Protein AF-A0A538B6M9-F1 (afdb_monomer_lite)

Sequence (215 aa):
MSAPTVQFPPPPSGAQDASGGWIGPSGRVELGASALGGWAALETGDDDVAGRAAALCRRFAWEQPDDAPGVLLGWEDDRPAEPLARANASGQPYGDLGAAAAFLARSFEEAGDVDDLDAAVELHDLVVAMGEGVWEPANALVGWGGALLYEITGEDAFLATAERMADVLAETQAPSGTWHDGDEVLTQLCAAALVAMADAVEARVEVEQMLADDE

Radius of gyration: 16.7 Å; chains: 1; bounding box: 45×46×42 Å

pLDDT: mean 91.96, std 10.91, range [35.22, 98.81]

Structure (mmCIF, N/CA/C/O backbone):
data_AF-A0A538B6M9-F1
#
_entry.id   AF-A0A538B6M9-F1
#
loop_
_atom_site.group_PDB
_atom_site.id
_atom_site.type_symbol
_atom_site.label_atom_id
_atom_site.label_alt_id
_atom_site.label_comp_id
_atom_site.label_asym_id
_atom_site.label_entity_id
_atom_site.label_seq_id
_atom_site.pdbx_PDB_ins_code
_atom_site.Cartn_x
_atom_site.Cartn_y
_atom_site.Cartn_z
_atom_site.occupancy
_atom_site.B_iso_or_equiv
_atom_site.auth_seq_id
_atom_site.auth_comp_id
_atom_site.auth_asym_id
_atom_site.auth_atom_id
_atom_site.pdbx_PDB_model_num
ATOM 1 N N . MET A 1 1 ? -10.459 28.744 9.126 1.00 37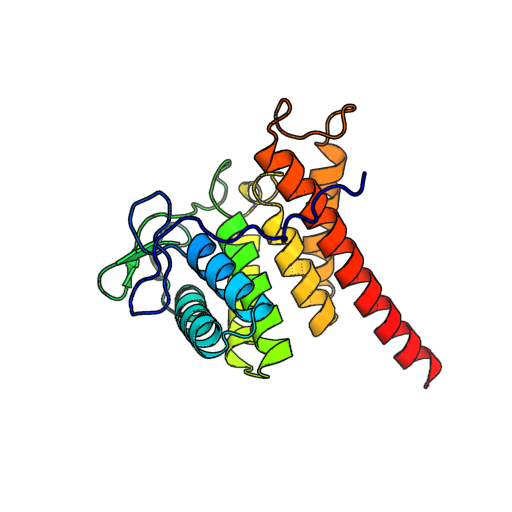.06 1 MET A N 1
ATOM 2 C CA . MET A 1 1 ? -10.008 28.372 7.772 1.00 37.06 1 MET A CA 1
ATOM 3 C C . MET A 1 1 ? -9.919 26.864 7.790 1.00 37.06 1 MET A C 1
ATOM 5 O O . MET A 1 1 ? -9.122 26.364 8.569 1.00 37.06 1 MET A O 1
ATOM 9 N N . SER A 1 2 ? -10.801 26.157 7.083 1.00 35.22 2 SER A N 1
ATOM 10 C CA . SER A 1 2 ? -10.643 24.707 6.934 1.00 35.22 2 SER A CA 1
ATOM 11 C C . SER A 1 2 ? -9.363 24.472 6.143 1.00 35.22 2 SER A C 1
ATOM 13 O O . SER A 1 2 ? -9.157 25.142 5.128 1.00 35.22 2 SER A O 1
ATOM 15 N N . ALA A 1 3 ? -8.479 23.610 6.643 1.00 35.78 3 ALA A N 1
ATOM 16 C CA . ALA A 1 3 ? -7.359 23.138 5.844 1.00 35.78 3 ALA A CA 1
ATOM 17 C C . ALA A 1 3 ? -7.928 22.538 4.544 1.00 35.78 3 ALA A C 1
ATOM 19 O O . ALA A 1 3 ? -9.002 21.931 4.597 1.00 35.78 3 ALA A O 1
ATOM 20 N N . PRO A 1 4 ? -7.294 22.754 3.381 1.00 37.12 4 PRO A N 1
ATOM 21 C CA . PRO A 1 4 ? -7.688 22.033 2.182 1.00 37.12 4 PRO A CA 1
ATOM 22 C C . PRO A 1 4 ? -7.606 20.537 2.491 1.00 37.12 4 PRO A C 1
ATOM 24 O O . PRO A 1 4 ? -6.572 20.068 2.962 1.00 37.12 4 PRO A O 1
ATOM 27 N N . THR A 1 5 ? -8.705 19.812 2.284 1.00 47.19 5 THR A N 1
ATOM 28 C CA . THR A 1 5 ? -8.713 18.351 2.346 1.00 47.19 5 THR A CA 1
ATOM 29 C C . THR A 1 5 ? -7.827 17.871 1.204 1.00 47.19 5 THR A C 1
ATOM 31 O O . THR A 1 5 ? -8.225 17.918 0.042 1.00 47.19 5 THR A O 1
ATOM 34 N N . VAL A 1 6 ? -6.575 17.542 1.510 1.00 53.62 6 VAL A N 1
ATOM 35 C CA . VAL A 1 6 ? -5.679 16.901 0.550 1.00 53.62 6 VAL A CA 1
ATOM 36 C C . VAL A 1 6 ? -6.169 15.464 0.423 1.00 53.62 6 VAL A C 1
ATOM 38 O O . VAL A 1 6 ? -6.307 14.781 1.434 1.00 53.62 6 VAL A O 1
ATOM 41 N N . GLN A 1 7 ? -6.496 15.044 -0.799 1.00 66.81 7 GLN A N 1
ATOM 42 C CA . GLN A 1 7 ? -6.866 13.662 -1.093 1.00 66.81 7 GLN A CA 1
ATOM 43 C C . GLN A 1 7 ? -5.722 12.746 -0.650 1.00 66.81 7 GLN A C 1
ATOM 45 O O . GLN A 1 7 ? -4.572 12.968 -1.040 1.00 66.81 7 GLN A O 1
ATOM 50 N N . PHE A 1 8 ? -6.039 11.761 0.186 1.00 69.81 8 PHE A N 1
ATOM 51 C CA . PHE A 1 8 ? -5.108 10.716 0.576 1.00 69.81 8 PHE A CA 1
ATOM 52 C C . PHE A 1 8 ? -5.540 9.384 -0.054 1.00 69.81 8 PHE A C 1
ATOM 54 O O . PHE A 1 8 ? -6.725 9.062 0.010 1.00 69.81 8 PHE A O 1
ATOM 61 N N . PRO A 1 9 ? -4.594 8.619 -0.618 1.00 71.50 9 PRO A N 1
ATOM 62 C CA . PRO A 1 9 ? -3.226 9.038 -0.918 1.00 71.50 9 PRO A CA 1
ATOM 63 C C . PRO A 1 9 ? -3.197 10.069 -2.069 1.00 71.50 9 PRO A C 1
ATOM 65 O O . PRO A 1 9 ? -4.139 10.148 -2.863 1.00 71.50 9 PRO A O 1
ATOM 68 N N . PRO A 1 10 ? -2.145 10.902 -2.173 1.00 70.88 10 PRO A N 1
ATOM 69 C CA . PRO A 1 10 ? -2.036 11.853 -3.272 1.00 70.88 10 PRO A CA 1
ATOM 70 C C . PRO A 1 10 ? -1.918 11.109 -4.615 1.00 70.88 10 PRO A C 1
ATOM 72 O O . PRO A 1 10 ? -1.191 10.114 -4.693 1.00 70.88 10 PRO A O 1
ATOM 75 N N . PRO A 1 11 ? -2.574 11.589 -5.690 1.00 74.62 11 PRO A N 1
ATOM 76 C CA . PRO A 1 11 ? -2.454 10.965 -7.002 1.00 74.62 11 PRO A CA 1
ATOM 77 C C . PRO A 1 11 ? -1.010 11.058 -7.526 1.00 74.62 11 PRO A C 1
ATOM 79 O O . PRO A 1 11 ? -0.298 12.028 -7.230 1.00 74.62 11 PRO A O 1
ATOM 82 N N . PRO A 1 12 ? -0.565 10.094 -8.350 1.00 79.31 12 PRO A N 1
ATOM 83 C CA . PRO A 1 12 ? 0.757 10.131 -8.958 1.00 79.31 12 PRO A CA 1
ATOM 84 C C . PRO A 1 12 ? 0.879 11.325 -9.916 1.00 79.31 12 PRO A C 1
ATOM 86 O O . PRO A 1 12 ? -0.071 11.711 -10.596 1.00 79.31 12 PRO A O 1
ATOM 89 N N . SER A 1 13 ? 2.081 11.895 -10.019 1.00 72.44 13 SER A N 1
ATOM 90 C CA . SER A 1 13 ? 2.381 12.990 -10.959 1.00 72.44 13 SER A CA 1
ATOM 91 C C . SER A 1 13 ? 2.769 12.508 -12.365 1.00 72.44 13 SER A C 1
ATOM 93 O O . SER A 1 13 ? 2.902 13.318 -13.285 1.00 72.44 13 SER A O 1
ATOM 95 N N . GLY A 1 14 ? 2.978 11.198 -12.525 1.00 73.31 14 GLY A N 1
ATOM 96 C CA . GLY A 1 14 ? 3.403 10.555 -13.763 1.00 73.31 14 GLY A CA 1
ATOM 97 C C . GLY A 1 14 ? 2.311 10.459 -14.826 1.00 73.31 14 GLY A C 1
ATOM 98 O O . GLY A 1 14 ? 1.118 10.536 -14.537 1.00 73.31 14 GLY A O 1
ATOM 99 N N . ALA A 1 15 ? 2.727 10.260 -16.078 1.00 78.31 15 ALA A N 1
ATOM 100 C CA . ALA A 1 15 ? 1.795 9.971 -17.161 1.00 78.31 15 ALA A CA 1
ATOM 101 C C . ALA A 1 15 ? 1.289 8.528 -17.060 1.00 78.31 15 ALA A C 1
ATOM 103 O O . ALA A 1 15 ? 2.075 7.611 -16.810 1.00 78.31 15 ALA A O 1
ATOM 104 N N . GLN A 1 16 ? -0.006 8.350 -17.312 1.00 85.00 16 GLN A N 1
ATOM 105 C CA . GLN A 1 16 ? -0.597 7.040 -17.533 1.00 85.00 16 GLN A CA 1
ATOM 106 C C . GLN A 1 16 ? -0.239 6.537 -18.939 1.00 85.00 16 GLN A C 1
ATOM 108 O O . GLN A 1 16 ? -0.281 7.304 -19.908 1.00 85.00 16 GLN A O 1
ATOM 113 N N . ASP A 1 17 ? 0.087 5.258 -19.064 1.00 81.12 17 ASP A N 1
ATOM 114 C CA . ASP A 1 17 ? 0.252 4.582 -20.343 1.00 81.12 17 ASP A CA 1
ATOM 115 C C . ASP A 1 17 ? -1.036 3.862 -20.795 1.00 81.12 17 ASP A C 1
ATOM 117 O O . ASP A 1 17 ? -2.063 3.847 -20.116 1.00 81.12 17 ASP A O 1
ATOM 121 N N . ALA A 1 18 ? -1.002 3.256 -21.983 1.00 76.88 18 ALA A N 1
ATOM 122 C CA . ALA A 1 18 ? -2.170 2.573 -22.538 1.00 76.88 18 ALA A CA 1
ATOM 123 C C . ALA A 1 18 ? -2.543 1.269 -21.804 1.00 76.88 18 ALA A C 1
ATOM 125 O O . ALA A 1 18 ? -3.660 0.784 -21.977 1.00 76.88 18 ALA A O 1
ATOM 126 N N . SER A 1 19 ? -1.630 0.698 -21.011 1.00 73.00 19 SER A N 1
ATOM 127 C CA . SER A 1 19 ? -1.875 -0.509 -20.215 1.00 73.00 19 SER A CA 1
ATOM 128 C C . SER A 1 19 ? -2.597 -0.211 -18.899 1.00 73.00 19 SER A C 1
ATOM 130 O O . SER A 1 19 ? -3.069 -1.133 -18.243 1.00 73.00 19 SER A O 1
ATOM 132 N N . GLY A 1 20 ? -2.738 1.072 -18.547 1.00 78.12 20 GLY A N 1
ATOM 133 C CA . GLY A 1 20 ? -3.225 1.495 -17.239 1.00 78.12 20 GLY A CA 1
ATOM 134 C C . GLY A 1 20 ? -2.118 1.594 -16.195 1.00 78.12 20 GLY A C 1
ATOM 135 O O . GLY A 1 20 ? -2.427 1.686 -15.017 1.00 78.12 20 GLY A O 1
ATOM 136 N N . GLY A 1 21 ? -0.849 1.581 -16.603 1.00 86.94 21 GLY A N 1
ATOM 137 C CA . GLY A 1 21 ? 0.285 1.821 -15.723 1.00 86.94 21 GLY A CA 1
ATOM 138 C C . GLY A 1 21 ? 0.647 3.293 -15.637 1.00 86.94 21 GLY A C 1
ATOM 139 O O . GLY A 1 21 ? 0.430 4.051 -16.581 1.00 86.94 21 GLY A O 1
ATOM 140 N N . TRP A 1 22 ? 1.231 3.706 -14.517 1.00 92.88 22 TRP A N 1
ATOM 141 C CA . TRP A 1 22 ? 1.755 5.058 -14.339 1.00 92.88 22 TRP A CA 1
ATOM 142 C C . TRP A 1 22 ? 3.266 5.053 -14.269 1.00 92.88 22 TRP A C 1
ATOM 144 O O . TRP A 1 22 ? 3.876 4.247 -13.566 1.00 92.88 22 TRP A O 1
ATOM 154 N N . ILE A 1 23 ? 3.858 6.006 -14.984 1.00 90.56 23 ILE A N 1
ATOM 155 C CA . ILE A 1 23 ? 5.301 6.193 -14.995 1.00 90.56 23 ILE A CA 1
ATOM 156 C C . ILE A 1 23 ? 5.753 6.782 -13.655 1.00 90.56 23 ILE A C 1
ATOM 158 O O . ILE A 1 23 ? 5.379 7.906 -13.316 1.00 90.56 23 ILE A O 1
ATOM 162 N N . GLY A 1 24 ? 6.575 6.044 -12.915 1.00 87.81 24 GLY A N 1
ATOM 163 C CA . GLY A 1 24 ? 7.190 6.508 -11.676 1.00 87.81 24 GLY A CA 1
ATOM 164 C C . GLY A 1 24 ? 8.560 7.173 -11.884 1.00 87.81 24 GLY A C 1
ATOM 165 O O . GLY A 1 24 ? 8.973 7.440 -13.022 1.00 87.81 24 GLY A O 1
ATOM 166 N N . PRO A 1 25 ? 9.290 7.491 -10.798 1.00 86.06 25 PRO A N 1
ATOM 167 C CA . PRO A 1 25 ? 10.539 8.250 -10.856 1.00 86.06 25 PRO A CA 1
ATOM 168 C C . PRO A 1 25 ? 11.661 7.610 -11.683 1.00 86.06 25 PRO A C 1
ATOM 170 O O . PRO A 1 25 ? 12.541 8.330 -12.160 1.00 86.06 25 PRO A O 1
ATOM 173 N N . SER A 1 26 ? 11.652 6.289 -11.888 1.00 85.12 26 SER A N 1
ATOM 174 C CA . SER A 1 26 ? 12.641 5.616 -12.742 1.00 85.12 26 SER A CA 1
ATOM 175 C C . SER A 1 26 ? 12.411 5.841 -14.241 1.00 85.12 26 SER A C 1
ATOM 177 O O . SER A 1 26 ? 13.266 5.475 -15.051 1.00 85.12 26 SER A O 1
ATOM 179 N N . GLY A 1 27 ? 11.279 6.443 -14.623 1.00 86.94 27 GLY A N 1
ATOM 180 C CA . GLY A 1 27 ? 10.865 6.610 -16.016 1.00 86.94 27 GLY A CA 1
ATOM 181 C C . GLY A 1 27 ? 10.193 5.371 -16.616 1.00 86.94 27 GLY A C 1
ATOM 182 O O . GLY A 1 27 ? 9.953 5.347 -17.823 1.00 86.94 27 GLY A O 1
ATOM 183 N N . ARG A 1 28 ? 9.881 4.364 -15.794 1.00 90.31 28 ARG A N 1
ATOM 184 C CA . ARG A 1 28 ? 9.117 3.162 -16.158 1.00 90.31 28 ARG A CA 1
ATOM 185 C C . ARG A 1 28 ? 7.750 3.171 -15.500 1.00 90.31 28 ARG A C 1
ATOM 187 O O . ARG A 1 28 ? 7.533 3.925 -14.557 1.00 90.31 28 ARG A O 1
ATOM 194 N N . VAL A 1 29 ? 6.860 2.305 -15.977 1.00 93.75 29 VAL A N 1
ATOM 195 C CA . VAL A 1 29 ? 5.642 1.965 -15.239 1.00 93.75 29 VAL A CA 1
ATOM 196 C C . VAL A 1 29 ? 6.046 1.351 -13.902 1.00 93.75 29 VAL A C 1
ATOM 198 O O . VAL A 1 29 ? 6.868 0.439 -13.880 1.00 93.75 29 VAL A O 1
ATOM 201 N N . GLU A 1 30 ? 5.499 1.866 -12.806 1.00 95.38 30 GLU A N 1
ATOM 202 C CA . GLU A 1 30 ? 5.840 1.432 -11.449 1.00 95.38 30 GLU A CA 1
ATOM 203 C C . GLU A 1 30 ? 4.590 1.068 -10.649 1.00 95.38 30 GLU A C 1
ATOM 205 O O . GLU A 1 30 ? 3.539 1.699 -10.800 1.00 95.38 30 GLU A O 1
ATOM 210 N N . LEU A 1 31 ? 4.714 0.055 -9.789 1.00 96.81 31 LEU A N 1
ATOM 211 C CA . LEU A 1 31 ? 3.622 -0.502 -8.995 1.00 96.81 31 LEU A CA 1
ATOM 212 C C . LEU A 1 31 ? 2.950 0.565 -8.127 1.00 96.81 31 LEU A C 1
ATOM 214 O O . LEU A 1 31 ? 1.747 0.781 -8.262 1.00 96.81 31 LEU A O 1
ATOM 218 N N . GLY A 1 32 ? 3.724 1.266 -7.293 1.00 95.50 32 GLY A N 1
ATOM 219 C CA . GLY A 1 32 ? 3.188 2.275 -6.377 1.00 95.50 32 GLY A CA 1
ATOM 220 C C . GLY A 1 32 ? 2.487 3.409 -7.121 1.00 95.50 32 GLY A C 1
ATOM 221 O O . GLY A 1 32 ? 1.344 3.742 -6.821 1.00 95.50 32 GLY A O 1
ATOM 222 N N . ALA A 1 33 ? 3.119 3.950 -8.168 1.00 94.94 33 ALA A N 1
ATOM 223 C CA . ALA A 1 33 ? 2.505 4.989 -8.993 1.00 94.94 33 ALA A CA 1
ATOM 224 C C . ALA A 1 33 ? 1.197 4.508 -9.646 1.00 94.94 33 ALA A C 1
ATOM 226 O O . ALA A 1 33 ? 0.220 5.253 -9.676 1.00 94.94 33 ALA A O 1
ATOM 227 N N . SER A 1 34 ? 1.165 3.269 -10.142 1.00 96.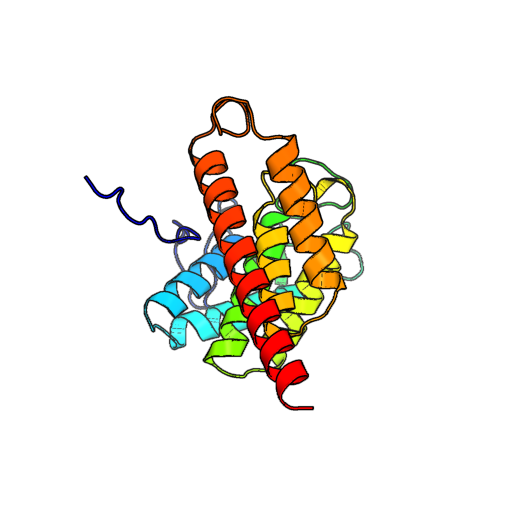56 34 SER A N 1
ATOM 228 C CA . SER A 1 34 ? -0.019 2.704 -10.798 1.00 96.56 34 SER A CA 1
ATOM 229 C C . SER A 1 34 ? -1.159 2.457 -9.813 1.00 96.56 34 SER A C 1
ATOM 231 O O . SER A 1 34 ? -2.299 2.794 -10.118 1.00 96.56 34 SER A O 1
ATOM 233 N N . ALA A 1 35 ? -0.850 1.965 -8.612 1.00 97.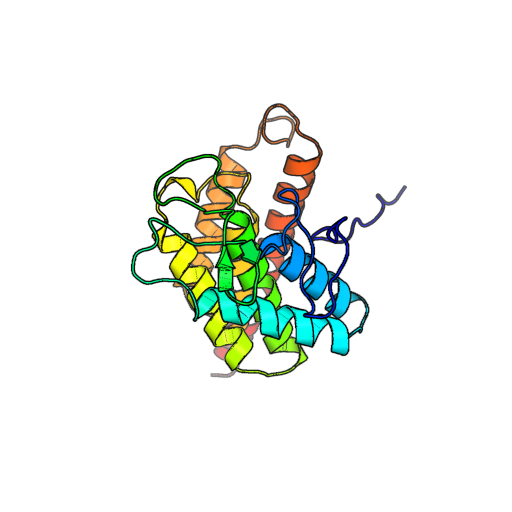19 35 ALA A N 1
ATOM 234 C CA . ALA A 1 35 ? -1.822 1.769 -7.543 1.00 97.19 35 ALA A CA 1
ATOM 235 C C . ALA A 1 35 ? -2.451 3.093 -7.090 1.00 97.19 35 ALA A C 1
ATOM 237 O O . ALA A 1 35 ? -3.670 3.211 -7.011 1.00 97.19 35 ALA A O 1
ATOM 238 N N . LEU A 1 36 ? -1.635 4.126 -6.867 1.00 95.25 36 LEU A N 1
ATOM 239 C CA . LEU A 1 36 ? -2.124 5.456 -6.493 1.00 95.25 36 LEU A CA 1
ATOM 240 C C . LEU A 1 36 ? -2.945 6.112 -7.615 1.00 95.25 36 LEU A C 1
ATOM 242 O O . LEU A 1 36 ? -3.913 6.825 -7.349 1.00 95.25 36 LEU A O 1
ATOM 246 N N . GLY A 1 37 ? -2.572 5.872 -8.876 1.00 94.44 37 GLY A N 1
ATOM 247 C CA . GLY A 1 37 ? -3.336 6.315 -10.044 1.00 94.44 37 GLY A CA 1
ATOM 248 C C . GLY A 1 37 ? -4.693 5.623 -10.144 1.00 94.44 37 GLY A C 1
ATOM 249 O O . GLY A 1 37 ? -5.703 6.287 -10.375 1.00 94.44 37 GLY A O 1
ATOM 250 N N . GLY A 1 38 ? -4.720 4.310 -9.905 1.00 95.69 38 GLY A N 1
ATOM 251 C CA . GLY A 1 38 ? -5.940 3.512 -9.812 1.00 95.69 38 GLY A CA 1
ATOM 252 C C . GLY A 1 38 ? -6.851 3.962 -8.672 1.00 95.69 38 GLY A C 1
ATOM 253 O O . GLY A 1 38 ? -8.042 4.162 -8.893 1.00 95.69 38 GLY A O 1
ATOM 254 N N . TRP A 1 39 ? -6.292 4.220 -7.485 1.00 95.62 39 TRP A N 1
ATOM 255 C CA . TRP A 1 39 ? -7.042 4.751 -6.344 1.00 95.62 39 TRP A CA 1
ATOM 256 C C . TRP A 1 39 ? -7.711 6.082 -6.687 1.00 95.62 39 TRP A C 1
ATOM 258 O O . TRP A 1 39 ? -8.906 6.266 -6.480 1.00 95.62 39 TRP A O 1
ATOM 268 N N . ALA A 1 40 ? -6.960 7.022 -7.266 1.00 93.56 40 ALA A N 1
ATOM 269 C CA . ALA A 1 40 ? -7.515 8.311 -7.663 1.00 93.56 40 ALA A CA 1
ATOM 270 C C . ALA A 1 40 ? -8.628 8.177 -8.721 1.00 93.56 40 ALA A C 1
ATOM 272 O O . ALA A 1 40 ? -9.577 8.964 -8.724 1.00 93.56 40 ALA A O 1
ATOM 273 N N . ALA A 1 41 ? -8.526 7.185 -9.607 1.00 92.56 41 ALA A N 1
ATOM 274 C CA . ALA A 1 41 ? -9.570 6.878 -10.574 1.00 92.56 41 ALA A CA 1
ATOM 275 C C . ALA A 1 41 ? -10.843 6.337 -9.905 1.00 92.56 41 ALA A C 1
ATOM 277 O O . ALA A 1 41 ? -11.920 6.844 -10.215 1.00 92.56 41 ALA A O 1
ATOM 278 N N . LEU A 1 42 ? -10.726 5.418 -8.936 1.00 93.44 42 LEU A N 1
ATOM 279 C CA . LEU A 1 42 ? -11.864 4.961 -8.122 1.00 93.44 42 LEU A CA 1
ATOM 280 C C . LEU A 1 42 ? -12.573 6.142 -7.444 1.00 93.44 42 LEU A C 1
ATOM 282 O O . LEU A 1 42 ? -13.775 6.322 -7.609 1.00 93.44 42 LEU A O 1
ATOM 286 N N . GLU A 1 43 ? -11.818 7.024 -6.784 1.00 91.81 43 GLU A N 1
ATOM 287 C CA . GLU A 1 43 ? -12.358 8.206 -6.087 1.00 91.81 43 GLU A CA 1
ATOM 288 C C . GLU A 1 43 ? -13.105 9.185 -7.008 1.00 91.81 43 GLU A C 1
ATOM 290 O O . GLU A 1 43 ? -13.930 9.986 -6.564 1.00 91.81 43 GLU A O 1
ATOM 295 N N . THR A 1 44 ? -12.805 9.154 -8.306 1.00 91.88 44 THR A N 1
ATOM 296 C CA . THR A 1 44 ? -13.441 10.018 -9.309 1.00 91.88 44 THR A CA 1
ATOM 297 C C . THR A 1 44 ? -14.498 9.300 -10.147 1.00 91.88 44 THR A C 1
ATOM 299 O O . THR A 1 44 ? -15.144 9.948 -10.976 1.00 91.88 44 THR A O 1
ATOM 302 N N . GLY A 1 45 ? -14.721 8.005 -9.901 1.00 92.94 45 GLY A N 1
ATOM 303 C CA . GLY A 1 45 ? -15.668 7.163 -10.631 1.00 92.94 45 GLY A CA 1
ATOM 304 C C . GLY A 1 45 ? -15.230 6.817 -12.057 1.00 92.94 45 GLY A C 1
ATOM 305 O O . GLY A 1 45 ? -16.081 6.624 -12.925 1.00 92.94 45 GLY A O 1
ATOM 306 N N . ASP A 1 46 ? -13.923 6.807 -12.339 1.00 93.31 46 ASP A N 1
ATOM 307 C CA . ASP A 1 46 ? -13.373 6.331 -13.615 1.00 93.31 46 ASP A CA 1
ATOM 308 C C . ASP A 1 46 ? -13.041 4.832 -13.523 1.00 93.31 46 ASP A C 1
ATOM 310 O O . ASP A 1 46 ? -11.879 4.419 -13.445 1.00 93.31 46 ASP A O 1
ATOM 314 N N . ASP A 1 47 ? -14.098 4.016 -13.515 1.00 93.62 47 ASP A N 1
ATOM 315 C CA . ASP A 1 47 ? -14.028 2.557 -13.350 1.00 93.62 47 ASP A CA 1
ATOM 316 C C . ASP A 1 47 ? -13.163 1.888 -14.431 1.00 93.62 47 ASP A C 1
ATOM 318 O O . ASP A 1 47 ? -12.456 0.914 -14.171 1.00 93.62 47 ASP A O 1
ATOM 322 N N . ASP A 1 48 ? -13.172 2.434 -15.651 1.00 92.62 48 ASP A N 1
ATOM 323 C CA . ASP A 1 48 ? -12.367 1.934 -16.766 1.00 92.62 48 ASP A CA 1
ATOM 324 C C . ASP A 1 48 ? -10.868 2.088 -16.473 1.00 92.62 48 ASP A C 1
ATOM 326 O O . ASP A 1 48 ? -10.066 1.195 -16.769 1.00 92.62 48 ASP A O 1
ATOM 330 N N . VAL A 1 49 ? -10.461 3.247 -15.948 1.00 93.19 49 VAL A N 1
ATOM 331 C CA . VAL A 1 49 ? -9.076 3.505 -15.550 1.00 93.19 49 VAL A CA 1
ATOM 332 C C . VAL A 1 49 ? -8.693 2.663 -14.336 1.00 93.19 49 VAL A C 1
ATOM 334 O O . VAL A 1 49 ? -7.630 2.037 -14.365 1.00 93.19 49 VAL A O 1
ATOM 337 N N . ALA A 1 50 ? -9.548 2.613 -13.314 1.00 95.06 50 ALA A N 1
ATOM 338 C CA . ALA A 1 50 ? -9.317 1.815 -12.116 1.00 95.06 50 ALA A CA 1
ATOM 339 C C . ALA A 1 50 ? -9.143 0.327 -12.455 1.00 95.06 50 ALA A C 1
ATOM 341 O O . ALA A 1 50 ? -8.145 -0.276 -12.071 1.00 95.06 50 ALA A O 1
ATOM 342 N N . GLY A 1 51 ? -10.027 -0.242 -13.278 1.00 95.81 51 GLY A N 1
ATOM 343 C CA . GLY A 1 51 ? -9.956 -1.648 -13.675 1.00 95.81 51 GLY A CA 1
ATOM 344 C C . GLY A 1 51 ? -8.685 -2.001 -14.453 1.00 95.81 51 GLY A C 1
ATOM 345 O O . GLY A 1 51 ? -8.113 -3.074 -14.258 1.00 95.81 51 GLY A O 1
ATOM 346 N N . ARG A 1 52 ? -8.177 -1.096 -15.307 1.00 95.50 52 ARG A N 1
ATOM 347 C CA . ARG A 1 52 ? -6.880 -1.307 -15.980 1.00 95.50 52 ARG A CA 1
ATOM 348 C C . ARG A 1 52 ? -5.708 -1.245 -15.001 1.00 95.50 52 ARG A C 1
ATOM 350 O O . ARG A 1 52 ? -4.798 -2.063 -15.108 1.00 95.50 52 ARG A O 1
ATOM 357 N N . ALA A 1 53 ? -5.744 -0.313 -14.050 1.00 96.38 53 ALA A N 1
ATOM 358 C CA . ALA A 1 53 ? -4.733 -0.218 -13.002 1.00 96.38 53 ALA A CA 1
ATOM 359 C C . ALA A 1 53 ? -4.718 -1.486 -12.134 1.00 96.38 53 ALA A C 1
ATOM 361 O O . ALA A 1 53 ? -3.654 -2.059 -11.916 1.00 96.38 53 ALA A O 1
ATOM 362 N N . ALA A 1 54 ? -5.892 -1.977 -11.719 1.00 97.88 54 ALA A N 1
ATOM 363 C CA . ALA A 1 54 ? -6.039 -3.213 -10.952 1.00 97.88 54 ALA A CA 1
ATOM 364 C C . ALA A 1 54 ? -5.488 -4.410 -11.733 1.00 97.88 54 ALA A C 1
ATOM 366 O O . ALA A 1 54 ? -4.627 -5.137 -11.240 1.00 97.88 54 ALA A O 1
ATOM 367 N N . ALA A 1 55 ? -5.877 -4.554 -13.006 1.00 96.69 55 ALA A N 1
ATOM 368 C CA . ALA A 1 55 ? -5.344 -5.590 -13.885 1.00 96.69 55 ALA A CA 1
ATOM 369 C C . ALA A 1 55 ? -3.811 -5.573 -13.968 1.00 96.69 55 ALA A C 1
ATOM 371 O O . ALA A 1 55 ? -3.211 -6.641 -13.944 1.00 96.69 55 ALA A O 1
ATOM 372 N N . LEU A 1 56 ? -3.174 -4.399 -14.025 1.00 96.12 56 LEU A N 1
ATOM 373 C CA . LEU A 1 56 ? -1.717 -4.291 -13.988 1.00 96.12 56 LEU A CA 1
ATOM 374 C C . LEU A 1 56 ? -1.140 -4.652 -12.610 1.00 96.12 56 LEU A C 1
ATOM 376 O O . LEU A 1 56 ? -0.199 -5.439 -12.545 1.00 96.12 56 LEU A O 1
ATOM 380 N N . CYS A 1 57 ? -1.678 -4.097 -11.521 1.00 97.56 57 CYS A N 1
ATOM 381 C CA . CYS A 1 57 ? -1.188 -4.344 -10.162 1.00 97.56 57 CYS A CA 1
ATOM 382 C C . CYS A 1 57 ? -1.231 -5.835 -9.802 1.00 97.56 57 CYS A C 1
ATOM 384 O O . CYS A 1 57 ? -0.267 -6.345 -9.237 1.00 97.56 57 CYS A O 1
ATOM 386 N N . ARG A 1 58 ? -2.274 -6.563 -10.218 1.00 97.94 58 ARG A N 1
ATOM 387 C CA . ARG A 1 58 ? -2.377 -8.019 -10.026 1.00 97.94 58 ARG A CA 1
ATOM 388 C C . ARG A 1 58 ? -1.207 -8.796 -10.634 1.00 97.94 58 ARG A C 1
ATOM 390 O O . ARG A 1 58 ? -0.721 -9.759 -10.050 1.00 97.94 58 ARG A O 1
ATOM 397 N N . ARG A 1 59 ? -0.674 -8.345 -11.773 1.00 96.81 59 ARG A N 1
ATOM 398 C CA . ARG A 1 59 ? 0.476 -9.001 -12.422 1.00 96.81 59 ARG A CA 1
ATOM 399 C C . ARG A 1 59 ? 1.725 -8.968 -11.553 1.00 96.81 59 ARG A C 1
ATOM 401 O O . ARG A 1 59 ? 2.510 -9.908 -11.590 1.00 96.81 59 ARG A O 1
ATOM 408 N N . PHE A 1 60 ? 1.898 -7.929 -10.736 1.00 96.12 60 PHE A N 1
ATOM 409 C CA . PHE A 1 60 ? 3.018 -7.860 -9.801 1.00 96.12 60 PHE A CA 1
ATOM 410 C C . PHE A 1 60 ? 2.946 -8.918 -8.700 1.00 96.12 60 PHE A C 1
ATOM 412 O O . PHE A 1 60 ? 4.001 -9.270 -8.184 1.00 96.12 60 PHE A O 1
ATOM 419 N N . ALA A 1 61 ? 1.758 -9.430 -8.368 1.00 95.69 61 ALA A N 1
ATOM 420 C CA . ALA A 1 61 ? 1.596 -10.525 -7.417 1.00 95.69 61 ALA A CA 1
ATOM 421 C C . ALA A 1 61 ? 1.998 -11.874 -8.035 1.00 95.69 61 ALA A C 1
ATOM 423 O O . ALA A 1 61 ? 2.635 -12.698 -7.389 1.00 95.69 61 ALA A O 1
ATOM 424 N N . TRP A 1 62 ? 1.660 -12.097 -9.308 1.00 95.56 62 TRP A N 1
ATOM 425 C CA . TRP A 1 62 ? 1.710 -13.440 -9.902 1.00 95.56 62 TRP A CA 1
ATOM 426 C C . TRP A 1 62 ? 2.841 -13.676 -10.902 1.00 95.56 62 TRP A C 1
ATOM 428 O O . TRP A 1 62 ? 3.176 -14.824 -11.185 1.00 95.56 62 TRP A O 1
ATOM 438 N N . GLU A 1 63 ? 3.415 -12.619 -11.477 1.00 96.00 63 GLU A N 1
ATOM 439 C CA . GLU A 1 63 ? 4.404 -12.725 -12.558 1.00 96.00 63 GLU A CA 1
ATOM 440 C C . GLU A 1 63 ? 5.844 -12.457 -12.087 1.00 96.00 63 GLU A C 1
ATOM 442 O O . GLU A 1 63 ? 6.742 -12.323 -12.920 1.00 96.00 63 GLU A O 1
ATOM 447 N N . GLN A 1 64 ? 6.095 -12.389 -10.771 1.00 94.44 64 GLN A N 1
ATOM 448 C CA . GLN A 1 64 ? 7.453 -12.218 -10.239 1.00 94.44 64 GLN A CA 1
ATOM 449 C C . GLN A 1 64 ? 8.366 -13.384 -10.657 1.00 94.44 64 GLN A C 1
ATOM 451 O O . GLN A 1 64 ? 7.944 -14.541 -10.632 1.00 94.44 64 GLN A O 1
ATOM 456 N N . PRO A 1 65 ? 9.634 -13.119 -11.021 1.00 93.00 65 PRO A N 1
ATOM 457 C CA . PRO A 1 65 ? 10.576 -14.187 -11.317 1.00 93.00 65 PRO A CA 1
ATOM 458 C C . PRO A 1 65 ? 11.048 -14.892 -10.038 1.00 93.00 65 PRO A C 1
ATOM 460 O O . PRO A 1 65 ? 11.486 -14.238 -9.093 1.00 93.00 65 PRO A O 1
ATOM 463 N N . ASP A 1 66 ? 11.051 -16.229 -10.054 1.00 87.88 66 ASP A N 1
ATOM 464 C CA . ASP A 1 66 ? 11.458 -17.083 -8.921 1.00 87.88 66 ASP A CA 1
ATOM 465 C C . ASP A 1 66 ? 12.881 -16.802 -8.395 1.00 87.88 66 ASP A C 1
ATOM 467 O O . ASP A 1 66 ? 13.197 -17.089 -7.240 1.00 87.88 66 ASP A O 1
ATOM 471 N N . ASP A 1 67 ? 13.777 -16.303 -9.251 1.00 88.44 67 ASP A N 1
ATOM 472 C CA . ASP A 1 67 ? 15.190 -16.063 -8.946 1.00 88.44 67 ASP A CA 1
ATOM 473 C C . ASP A 1 67 ? 15.517 -14.594 -8.630 1.00 88.44 67 ASP A C 1
ATOM 475 O O . ASP A 1 67 ? 16.691 -14.243 -8.447 1.00 88.44 67 ASP A O 1
ATOM 479 N N . ALA A 1 68 ? 14.502 -13.730 -8.528 1.00 86.88 68 ALA A N 1
ATOM 480 C CA . ALA A 1 68 ? 14.693 -12.340 -8.147 1.00 86.88 68 ALA A CA 1
ATOM 481 C C . ALA A 1 68 ? 15.234 -12.222 -6.706 1.00 86.88 68 ALA A C 1
ATOM 483 O O . ALA A 1 68 ? 14.740 -12.876 -5.789 1.00 86.88 68 ALA A O 1
ATOM 484 N N . PRO A 1 69 ? 16.218 -11.340 -6.439 1.00 86.31 69 PRO A N 1
ATOM 485 C CA . PRO A 1 69 ? 16.748 -11.123 -5.088 1.00 86.31 69 PRO A CA 1
ATOM 486 C C . PRO A 1 69 ? 15.832 -10.250 -4.199 1.00 86.31 69 PRO A C 1
ATOM 488 O O . PRO A 1 69 ? 16.289 -9.676 -3.207 1.00 86.31 69 PRO A O 1
ATOM 491 N N . GLY A 1 70 ? 14.566 -10.092 -4.580 1.00 93.06 70 GLY A N 1
ATOM 492 C CA . GLY A 1 70 ? 13.580 -9.195 -3.991 1.00 93.06 70 GLY A CA 1
ATOM 493 C C . GLY A 1 70 ? 12.348 -9.087 -4.892 1.00 93.06 70 GLY A C 1
ATOM 494 O O . GLY A 1 70 ? 12.186 -9.904 -5.794 1.00 93.06 70 GLY A O 1
ATOM 495 N N . VAL A 1 71 ? 11.525 -8.059 -4.693 1.00 96.38 71 VAL A N 1
ATOM 496 C CA . VAL A 1 71 ? 10.310 -7.841 -5.496 1.00 96.38 71 VAL A CA 1
ATOM 497 C C . VAL A 1 71 ? 10.562 -6.759 -6.536 1.00 96.38 71 VAL A C 1
ATOM 499 O O . VAL A 1 71 ? 10.991 -5.654 -6.193 1.00 96.38 71 VAL A O 1
ATOM 502 N N . LEU A 1 72 ? 10.335 -7.078 -7.810 1.00 97.12 72 LEU A N 1
ATOM 503 C CA . LEU A 1 72 ? 10.401 -6.108 -8.898 1.00 97.12 72 LEU A CA 1
ATOM 504 C C . LEU A 1 72 ? 9.121 -5.276 -8.891 1.00 97.12 72 LEU A C 1
ATOM 506 O O . LEU A 1 72 ? 8.022 -5.820 -8.876 1.00 97.12 72 LEU A O 1
ATOM 510 N N . LEU A 1 73 ? 9.285 -3.960 -8.898 1.00 96.81 73 LEU A N 1
ATOM 511 C CA . LEU A 1 73 ? 8.233 -2.952 -8.775 1.00 96.81 73 LEU A CA 1
ATOM 512 C C . LEU A 1 73 ? 8.084 -2.110 -10.045 1.00 96.81 73 LEU A C 1
ATOM 514 O O . LEU A 1 73 ? 7.201 -1.261 -10.113 1.00 96.81 73 LEU A O 1
ATOM 518 N N . GLY A 1 74 ? 8.931 -2.334 -11.051 1.00 95.31 74 GLY A N 1
ATOM 519 C CA . GLY A 1 74 ? 8.791 -1.758 -12.381 1.00 95.31 74 GLY A CA 1
ATOM 520 C C . GLY A 1 74 ? 8.174 -2.732 -13.380 1.00 95.31 74 GLY A C 1
ATOM 521 O O . GLY A 1 74 ? 8.209 -3.948 -13.195 1.00 95.31 74 GLY A O 1
ATOM 522 N N . TRP A 1 75 ? 7.664 -2.189 -14.481 1.00 93.50 75 TRP A N 1
ATOM 523 C CA . TRP A 1 75 ? 7.179 -2.947 -15.630 1.00 93.50 75 TRP A CA 1
ATOM 524 C C . TRP A 1 75 ? 7.780 -2.398 -16.927 1.00 93.50 75 TRP A C 1
ATOM 526 O O . TRP A 1 75 ? 7.725 -1.194 -17.191 1.00 93.50 75 TRP A O 1
ATOM 536 N N . GLU A 1 76 ? 8.369 -3.271 -17.744 1.00 91.44 76 GLU A N 1
ATOM 537 C CA . GLU A 1 76 ? 8.975 -2.908 -19.032 1.00 91.44 76 GLU A CA 1
ATOM 538 C C . GLU A 1 76 ? 8.857 -4.077 -20.014 1.00 91.44 76 GLU A C 1
ATOM 540 O O . GLU A 1 76 ? 9.155 -5.214 -19.661 1.00 91.44 76 GLU A O 1
ATOM 545 N N . ASP A 1 77 ? 8.444 -3.804 -21.256 1.00 88.44 77 ASP A N 1
ATOM 546 C CA . ASP A 1 77 ? 8.314 -4.813 -22.321 1.00 88.44 77 ASP A CA 1
ATOM 547 C C . ASP A 1 77 ? 7.519 -6.068 -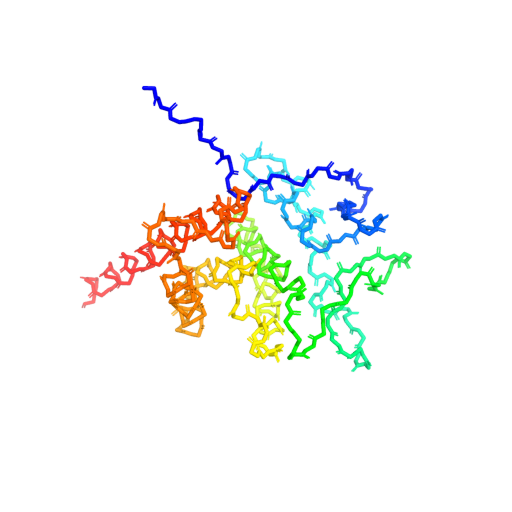21.906 1.00 88.44 77 ASP A C 1
ATOM 549 O O . ASP A 1 77 ? 7.903 -7.195 -22.219 1.00 88.44 77 ASP A O 1
ATOM 553 N N . ASP A 1 78 ? 6.398 -5.857 -21.211 1.00 87.81 78 ASP A N 1
ATOM 554 C CA . ASP A 1 78 ? 5.465 -6.908 -20.782 1.00 87.81 78 ASP A CA 1
ATOM 555 C C . ASP A 1 78 ? 6.021 -7.904 -19.745 1.00 87.81 78 ASP A C 1
ATOM 557 O O . ASP A 1 78 ? 5.629 -9.067 -19.703 1.00 87.81 78 ASP A O 1
ATOM 561 N N . ARG A 1 79 ? 6.948 -7.450 -18.898 1.00 92.12 79 ARG A N 1
ATOM 562 C CA . ARG A 1 79 ? 7.505 -8.235 -17.790 1.00 92.12 79 ARG A CA 1
ATOM 563 C C . ARG A 1 79 ? 7.891 -7.344 -16.605 1.00 92.12 79 ARG A C 1
ATOM 565 O O . ARG A 1 79 ? 8.152 -6.150 -16.811 1.00 92.12 79 ARG A O 1
ATOM 572 N N . PRO A 1 80 ? 8.026 -7.918 -15.396 1.00 94.12 80 PRO A N 1
ATOM 573 C CA . PRO A 1 80 ? 8.598 -7.201 -14.268 1.00 94.12 80 PRO A CA 1
ATOM 574 C C . PRO A 1 80 ? 10.022 -6.722 -14.566 1.00 94.12 80 PRO A C 1
ATOM 576 O O . PRO A 1 80 ? 10.820 -7.403 -15.221 1.00 94.12 80 PRO A O 1
ATOM 579 N N . ALA A 1 81 ? 10.345 -5.541 -14.059 1.00 94.38 81 ALA A N 1
ATOM 580 C CA . ALA A 1 81 ? 11.611 -4.856 -14.251 1.00 94.38 81 ALA A CA 1
ATOM 581 C C . ALA A 1 81 ? 11.983 -4.041 -13.003 1.00 94.38 81 ALA A C 1
ATOM 583 O O . ALA A 1 81 ? 11.208 -3.904 -12.060 1.00 94.38 81 ALA A O 1
ATOM 584 N N . GLU A 1 82 ? 13.199 -3.497 -12.995 1.00 93.44 82 GLU A N 1
ATOM 585 C CA . GLU A 1 82 ? 13.610 -2.522 -11.980 1.00 93.44 82 GLU A CA 1
ATOM 586 C C . GLU A 1 82 ? 12.649 -1.312 -11.981 1.00 93.44 82 GLU A C 1
ATOM 588 O O . GLU A 1 82 ? 12.208 -0.909 -13.061 1.00 93.44 82 GLU A O 1
ATOM 593 N N . PRO A 1 83 ? 12.360 -0.681 -10.829 1.00 93.50 83 PRO A N 1
ATOM 594 C CA . PRO A 1 83 ? 13.072 -0.809 -9.554 1.00 93.50 83 PRO A CA 1
ATOM 595 C C . PRO A 1 83 ? 12.775 -2.097 -8.773 1.00 93.50 83 PRO A C 1
ATOM 597 O O . PRO A 1 83 ? 11.707 -2.676 -8.895 1.00 93.50 83 PRO A O 1
ATOM 600 N N . LEU A 1 84 ? 13.735 -2.533 -7.961 1.00 94.81 84 LEU A N 1
ATOM 601 C CA . LEU A 1 84 ? 13.650 -3.696 -7.078 1.00 94.81 84 LEU A CA 1
ATOM 602 C C . LEU A 1 84 ? 13.631 -3.266 -5.602 1.00 94.81 84 LEU A C 1
ATOM 604 O O . LEU A 1 84 ? 14.551 -2.580 -5.147 1.00 94.81 84 LEU A O 1
ATOM 608 N N . ALA A 1 85 ? 12.668 -3.761 -4.825 1.00 96.25 85 ALA A N 1
ATOM 609 C CA . ALA A 1 85 ? 12.754 -3.767 -3.365 1.00 96.25 85 ALA A CA 1
ATOM 610 C C . ALA A 1 85 ? 13.565 -4.986 -2.904 1.00 96.25 85 ALA A C 1
ATOM 612 O O . ALA A 1 85 ? 13.187 -6.122 -3.180 1.00 96.25 85 ALA A O 1
ATOM 613 N N . ARG A 1 86 ? 14.693 -4.773 -2.213 1.00 95.88 86 ARG A N 1
ATOM 614 C CA . ARG A 1 86 ? 15.562 -5.860 -1.713 1.00 95.88 86 ARG A CA 1
ATOM 615 C C . ARG A 1 86 ? 15.217 -6.256 -0.291 1.00 95.88 86 ARG A C 1
ATOM 617 O O . ARG A 1 86 ? 15.157 -5.381 0.555 1.00 95.88 86 ARG A O 1
ATOM 624 N N . ALA A 1 87 ? 15.120 -7.551 0.000 1.00 93.81 87 ALA A N 1
ATOM 625 C CA . ALA A 1 87 ? 14.792 -8.018 1.347 1.00 93.81 87 ALA A CA 1
ATOM 626 C C . ALA A 1 87 ? 15.832 -7.571 2.390 1.00 93.81 87 ALA A C 1
ATOM 628 O O . ALA A 1 87 ? 17.039 -7.574 2.135 1.00 93.81 87 ALA A O 1
ATOM 629 N N . ASN A 1 88 ? 15.356 -7.243 3.591 1.00 90.31 88 ASN A N 1
ATOM 630 C CA . ASN A 1 88 ? 16.130 -6.845 4.767 1.00 90.31 88 ASN A CA 1
ATOM 631 C C . ASN A 1 88 ? 17.033 -5.617 4.548 1.00 90.31 88 ASN A C 1
ATOM 633 O O . ASN A 1 88 ? 18.033 -5.450 5.249 1.00 90.31 88 ASN A O 1
ATOM 637 N N . ALA A 1 89 ? 16.697 -4.758 3.584 1.00 93.19 89 ALA A N 1
ATOM 638 C CA . ALA A 1 89 ? 17.383 -3.492 3.348 1.00 93.19 89 ALA A CA 1
ATOM 639 C C . ALA A 1 89 ? 16.505 -2.309 3.780 1.00 93.19 89 ALA A C 1
ATOM 641 O O . ALA A 1 89 ? 15.303 -2.311 3.530 1.00 93.19 89 ALA A O 1
ATOM 642 N N . SER A 1 90 ? 17.109 -1.300 4.408 1.00 91.56 90 SER A N 1
ATOM 643 C CA . SER A 1 90 ? 16.448 -0.036 4.749 1.00 91.56 90 SER A CA 1
ATOM 644 C C . SER A 1 90 ? 16.302 0.882 3.532 1.00 91.56 90 SER A C 1
ATOM 646 O O . SER A 1 90 ? 17.014 0.726 2.527 1.00 91.56 90 SER A O 1
ATOM 648 N N . GLY A 1 91 ? 15.379 1.846 3.611 1.00 91.75 91 GLY A N 1
ATOM 649 C CA . GLY A 1 91 ? 15.162 2.843 2.557 1.00 91.75 91 GLY A CA 1
ATOM 650 C C . GLY A 1 91 ? 14.762 2.257 1.198 1.00 91.75 91 GLY A C 1
ATOM 651 O O . GLY A 1 91 ? 15.045 2.861 0.164 1.00 91.75 91 GLY A O 1
ATOM 652 N N . GLN A 1 92 ? 14.179 1.056 1.182 1.00 95.50 92 GLN A N 1
ATOM 653 C CA . GLN A 1 92 ? 13.591 0.465 -0.021 1.00 95.50 92 GLN A CA 1
ATOM 654 C C . GLN A 1 92 ? 12.131 0.922 -0.169 1.00 95.50 92 GLN A C 1
ATOM 656 O O . GLN A 1 92 ? 11.494 1.237 0.836 1.00 95.50 92 GLN A O 1
ATOM 661 N N . PRO A 1 93 ? 11.578 0.923 -1.393 1.00 94.69 93 PRO A N 1
ATOM 662 C CA . PRO A 1 93 ? 10.203 1.350 -1.668 1.00 94.69 93 PRO A CA 1
ATOM 663 C C . PRO A 1 93 ? 9.154 0.284 -1.285 1.00 94.69 93 PRO A C 1
ATOM 665 O O . PRO A 1 93 ? 8.314 -0.096 -2.094 1.00 94.69 93 PRO A O 1
ATOM 668 N N . TYR A 1 94 ? 9.182 -0.236 -0.054 1.00 97.62 94 TYR A N 1
ATOM 669 C CA . TYR A 1 94 ? 8.194 -1.234 0.386 1.00 97.62 94 TYR A CA 1
ATOM 670 C C . TYR A 1 94 ? 6.775 -0.661 0.452 1.00 97.62 94 TYR A C 1
ATOM 672 O O . TYR A 1 94 ? 5.806 -1.392 0.260 1.00 97.62 94 TYR A O 1
ATOM 680 N N . GLY A 1 95 ? 6.650 0.652 0.671 1.00 97.00 95 GLY A N 1
ATOM 681 C CA . GLY A 1 95 ? 5.376 1.368 0.606 1.00 97.00 95 GLY A CA 1
ATOM 682 C C . GLY A 1 95 ? 4.609 1.169 -0.708 1.00 97.00 95 GLY A C 1
ATOM 683 O O . GLY A 1 95 ? 3.383 1.199 -0.675 1.00 97.00 95 GLY A O 1
ATOM 684 N N . ASP A 1 96 ? 5.286 0.893 -1.830 1.00 97.31 96 ASP A N 1
ATOM 685 C CA . ASP A 1 96 ? 4.633 0.651 -3.126 1.00 97.31 96 ASP A CA 1
ATOM 686 C C . ASP A 1 96 ? 3.782 -0.625 -3.117 1.00 97.31 96 ASP A C 1
ATOM 688 O O . ASP A 1 96 ? 2.688 -0.647 -3.680 1.00 97.31 96 ASP A O 1
ATOM 692 N N . LEU A 1 97 ? 4.261 -1.673 -2.438 1.00 98.44 97 LEU A N 1
ATOM 693 C CA . LEU A 1 97 ? 3.527 -2.928 -2.251 1.00 98.44 97 LEU A CA 1
ATOM 694 C C . LEU A 1 97 ? 2.307 -2.710 -1.354 1.00 98.44 97 LEU A C 1
ATOM 696 O O . LEU A 1 97 ? 1.214 -3.170 -1.672 1.00 98.44 97 LEU A O 1
ATOM 700 N N . GLY A 1 98 ? 2.482 -1.942 -0.275 1.00 98.25 98 GLY A N 1
ATOM 701 C CA . GLY A 1 98 ? 1.391 -1.555 0.619 1.00 98.25 98 GLY A CA 1
ATOM 702 C C . GLY A 1 98 ? 0.300 -0.744 -0.081 1.00 98.25 98 GLY A C 1
ATOM 703 O O . GLY A 1 98 ? -0.884 -1.027 0.079 1.00 98.25 98 GLY A O 1
ATOM 704 N N . ALA A 1 99 ? 0.694 0.222 -0.915 1.00 98.12 99 ALA A N 1
ATOM 705 C CA . ALA A 1 99 ? -0.236 1.025 -1.705 1.00 98.12 99 ALA A CA 1
ATOM 706 C C . ALA A 1 99 ? -1.024 0.173 -2.709 1.00 98.12 99 ALA A C 1
ATOM 708 O O . ALA A 1 99 ? -2.220 0.386 -2.895 1.00 98.12 99 ALA A O 1
ATOM 709 N N . ALA A 1 100 ? -0.363 -0.799 -3.342 1.00 98.50 100 ALA A N 1
ATOM 710 C CA . ALA A 1 100 ? -1.007 -1.726 -4.262 1.00 98.50 100 ALA A CA 1
ATOM 711 C C . ALA A 1 100 ? -1.982 -2.673 -3.557 1.00 98.50 100 ALA A C 1
ATOM 713 O O . ALA A 1 100 ? -3.093 -2.849 -4.052 1.00 98.50 100 ALA A O 1
ATOM 714 N N . ALA A 1 101 ? -1.612 -3.213 -2.393 1.00 98.75 101 ALA A N 1
ATOM 715 C CA . ALA A 1 101 ? -2.516 -4.014 -1.572 1.00 98.75 101 ALA A CA 1
ATOM 716 C C . ALA A 1 101 ? -3.754 -3.202 -1.154 1.00 98.75 101 ALA A C 1
ATOM 718 O O . ALA A 1 101 ? -4.876 -3.659 -1.350 1.00 98.75 101 ALA A O 1
ATOM 719 N N . ALA A 1 102 ? -3.563 -1.967 -0.677 1.00 98.50 102 ALA A N 1
ATOM 720 C CA . ALA A 1 102 ? -4.659 -1.063 -0.327 1.00 98.50 102 ALA A CA 1
ATOM 721 C C . ALA A 1 102 ? -5.602 -0.807 -1.514 1.00 98.50 102 ALA A C 1
ATOM 723 O O . ALA A 1 102 ? -6.818 -0.951 -1.401 1.00 98.50 102 ALA A O 1
ATOM 724 N N . PHE A 1 103 ? -5.042 -0.454 -2.672 1.00 98.50 103 PHE A N 1
ATOM 725 C CA . PHE A 1 103 ? -5.821 -0.177 -3.875 1.00 98.50 103 PHE A CA 1
ATOM 726 C C . PHE A 1 103 ? -6.612 -1.389 -4.369 1.00 98.50 103 PHE A C 1
ATOM 728 O O . PHE A 1 103 ? -7.793 -1.250 -4.677 1.00 98.50 103 PHE A O 1
ATOM 735 N N . LEU A 1 104 ? -5.998 -2.568 -4.424 1.00 98.81 104 LEU A N 1
ATOM 736 C CA . LEU A 1 104 ? -6.680 -3.782 -4.867 1.00 98.81 104 LEU A CA 1
ATOM 737 C C . LEU A 1 104 ? -7.765 -4.227 -3.876 1.00 98.81 104 LEU A C 1
ATOM 739 O O . LEU A 1 104 ? -8.851 -4.605 -4.306 1.00 98.81 104 LEU A O 1
ATOM 743 N N . ALA A 1 105 ? -7.523 -4.090 -2.568 1.00 98.56 105 ALA A N 1
ATOM 744 C CA . ALA A 1 105 ? -8.542 -4.302 -1.543 1.00 98.56 105 ALA A CA 1
ATOM 745 C C . ALA A 1 105 ? -9.766 -3.401 -1.784 1.00 98.56 105 ALA A C 1
ATOM 747 O O . ALA A 1 105 ? -10.895 -3.885 -1.838 1.00 98.56 105 ALA A O 1
ATOM 748 N N . ARG A 1 106 ? -9.544 -2.106 -2.046 1.00 97.56 106 ARG A N 1
ATOM 749 C CA . ARG A 1 106 ? -10.635 -1.172 -2.354 1.00 97.56 106 ARG A CA 1
ATOM 750 C C . ARG A 1 106 ? -11.325 -1.468 -3.688 1.00 97.56 106 ARG A C 1
ATOM 752 O O . ARG A 1 106 ? -12.543 -1.354 -3.784 1.00 97.56 106 ARG A O 1
ATOM 759 N N . SER A 1 107 ? -10.567 -1.867 -4.708 1.00 97.81 107 SER A N 1
ATOM 760 C CA . SER A 1 107 ? -11.108 -2.300 -6.004 1.00 97.81 107 SER A CA 1
ATOM 761 C C . SER A 1 107 ? -12.059 -3.490 -5.838 1.00 97.81 107 SER A C 1
ATOM 763 O O . SER A 1 107 ? -13.157 -3.486 -6.396 1.00 97.81 107 SER A O 1
ATOM 765 N N . PHE A 1 108 ? -11.693 -4.464 -4.998 1.00 98.19 108 PHE A N 1
ATOM 766 C CA . PHE A 1 108 ? -12.561 -5.585 -4.647 1.00 98.19 108 PHE A CA 1
ATOM 767 C C . PHE A 1 108 ? -13.858 -5.136 -3.963 1.00 98.19 108 PHE A C 1
ATOM 769 O O . PHE A 1 108 ? -14.922 -5.629 -4.328 1.00 98.19 108 PHE A O 1
ATOM 776 N N . GLU A 1 109 ? -13.815 -4.204 -3.010 1.00 95.75 109 GLU A N 1
ATOM 777 C CA . GLU A 1 109 ? -15.041 -3.726 -2.352 1.00 95.75 109 GLU A CA 1
ATOM 778 C C . GLU A 1 109 ? -16.026 -3.070 -3.329 1.00 95.75 109 GLU A C 1
ATOM 780 O O . GLU A 1 109 ? -17.236 -3.278 -3.223 1.00 95.75 109 GLU A O 1
ATOM 785 N N . GLU A 1 110 ? -15.515 -2.294 -4.288 1.00 94.69 110 GLU A N 1
ATOM 786 C CA . GLU A 1 110 ? -16.337 -1.571 -5.264 1.00 94.69 110 GLU A CA 1
ATOM 787 C C . GLU A 1 110 ? -16.855 -2.488 -6.387 1.00 94.69 110 GLU A C 1
ATOM 789 O O . GLU A 1 110 ? -18.026 -2.417 -6.772 1.00 94.69 110 GLU A O 1
ATOM 794 N N . ALA A 1 111 ? -16.000 -3.363 -6.927 1.00 94.19 111 ALA A N 1
ATOM 795 C CA . ALA A 1 111 ? -16.301 -4.161 -8.120 1.00 94.19 111 ALA A CA 1
ATOM 796 C C . ALA A 1 111 ? -16.646 -5.634 -7.830 1.00 94.19 111 ALA A C 1
ATOM 798 O O . ALA A 1 111 ? -17.275 -6.294 -8.663 1.00 94.19 111 ALA A O 1
ATOM 799 N N . GLY A 1 112 ? -16.252 -6.164 -6.672 1.00 94.81 112 GLY A N 1
ATOM 800 C CA . GLY A 1 112 ? -16.464 -7.555 -6.263 1.00 94.81 112 GLY A CA 1
ATOM 801 C C . GLY A 1 112 ? -15.587 -8.587 -6.981 1.00 94.81 112 GLY A C 1
ATOM 802 O O . GLY A 1 112 ? -15.934 -9.770 -6.974 1.00 94.81 112 GLY A O 1
ATOM 803 N N . ASP A 1 113 ? -14.493 -8.174 -7.632 1.00 96.81 113 ASP A N 1
ATOM 804 C CA . ASP A 1 113 ? -13.578 -9.091 -8.327 1.00 96.81 113 ASP A CA 1
ATOM 805 C C . ASP A 1 113 ? -12.610 -9.753 -7.334 1.00 96.81 113 ASP A C 1
ATOM 807 O O . ASP A 1 113 ? -11.681 -9.123 -6.835 1.00 96.81 113 ASP A O 1
ATOM 811 N N . VAL A 1 114 ? -12.835 -11.035 -7.029 1.00 97.25 114 VAL A N 1
ATOM 812 C CA . VAL A 1 114 ? -12.050 -11.798 -6.037 1.00 97.25 114 VAL A CA 1
ATOM 813 C C . VAL A 1 114 ? -10.565 -11.861 -6.400 1.00 97.25 114 VAL A C 1
ATOM 815 O O . VAL A 1 114 ? -9.726 -11.875 -5.504 1.00 97.25 114 VAL A O 1
ATOM 818 N N . ASP A 1 115 ? -10.232 -11.817 -7.690 1.00 98.12 115 ASP A N 1
ATOM 819 C CA . ASP A 1 115 ? -8.844 -11.797 -8.151 1.00 98.12 115 ASP A CA 1
ATOM 820 C C . ASP A 1 115 ? -8.093 -10.539 -7.661 1.00 98.12 115 ASP A C 1
ATOM 822 O O . ASP A 1 115 ? -6.871 -10.574 -7.509 1.00 98.12 115 ASP A O 1
ATOM 826 N N . ASP A 1 116 ? -8.797 -9.422 -7.417 1.00 98.50 116 ASP A N 1
ATOM 827 C CA . ASP A 1 116 ? -8.199 -8.224 -6.817 1.00 98.50 116 ASP A CA 1
ATOM 828 C C . ASP A 1 116 ? -7.866 -8.466 -5.337 1.00 98.50 116 ASP A C 1
ATOM 830 O O . ASP A 1 116 ? -6.755 -8.158 -4.904 1.00 98.50 116 ASP A O 1
ATOM 834 N N . LEU A 1 117 ? -8.780 -9.074 -4.571 1.00 98.69 117 LEU A N 1
ATOM 835 C CA . LEU A 1 117 ? -8.540 -9.391 -3.159 1.00 98.69 117 LEU A CA 1
ATOM 836 C C . LEU A 1 117 ? -7.406 -10.410 -2.991 1.00 98.69 117 LEU A C 1
ATOM 838 O O . LEU A 1 117 ? -6.507 -10.188 -2.183 1.00 98.69 117 LEU A O 1
ATOM 842 N N . ASP A 1 118 ? -7.400 -11.483 -3.784 1.00 98.69 118 ASP A N 1
ATOM 843 C CA . ASP A 1 118 ? -6.351 -12.509 -3.736 1.00 98.69 118 ASP A CA 1
ATOM 844 C C . ASP A 1 118 ? -4.968 -11.905 -4.039 1.00 98.69 118 ASP A C 1
ATOM 846 O O . ASP A 1 118 ? -3.982 -12.201 -3.362 1.00 98.69 118 ASP A O 1
ATOM 850 N N . ALA A 1 119 ? -4.882 -11.007 -5.025 1.00 98.69 119 ALA A N 1
ATOM 851 C CA . ALA A 1 119 ? -3.641 -10.302 -5.329 1.00 98.69 119 ALA A CA 1
ATOM 852 C C . ALA A 1 119 ? -3.238 -9.297 -4.238 1.00 98.69 119 ALA A C 1
ATOM 854 O O . ALA A 1 119 ? -2.046 -9.131 -3.980 1.00 98.69 119 ALA A O 1
ATOM 855 N N . ALA A 1 120 ? -4.199 -8.626 -3.596 1.00 98.81 120 ALA A N 1
ATOM 856 C CA . ALA A 1 120 ? -3.926 -7.727 -2.478 1.00 98.81 120 ALA A CA 1
ATOM 857 C C . ALA A 1 120 ? -3.282 -8.477 -1.302 1.00 98.81 120 ALA A C 1
ATOM 859 O O . ALA A 1 120 ? -2.290 -8.000 -0.744 1.00 98.81 120 ALA A O 1
ATOM 860 N N . VAL A 1 121 ? -3.808 -9.663 -0.975 1.00 98.75 121 VAL A N 1
ATOM 861 C CA . VAL A 1 121 ? -3.257 -10.555 0.055 1.00 98.75 121 VAL A CA 1
ATOM 862 C C . VAL A 1 121 ? -1.850 -11.021 -0.319 1.00 98.75 121 VAL A C 1
ATOM 864 O O . VAL A 1 121 ? -0.936 -10.877 0.486 1.00 98.75 121 VAL A O 1
ATOM 867 N N . GLU A 1 122 ? -1.629 -11.483 -1.552 1.00 98.50 122 GLU A N 1
ATOM 868 C CA . GLU A 1 122 ? -0.297 -11.927 -1.995 1.00 98.50 122 GLU A CA 1
ATOM 869 C C . GLU A 1 122 ? 0.743 -10.791 -1.926 1.00 98.50 122 GLU A C 1
ATOM 871 O O . GLU A 1 122 ? 1.862 -10.989 -1.457 1.00 98.50 122 GLU A O 1
ATOM 876 N N . LEU A 1 123 ? 0.390 -9.567 -2.337 1.00 98.56 123 LEU A N 1
ATOM 877 C CA . LEU A 1 123 ? 1.296 -8.414 -2.234 1.00 98.56 123 LEU A CA 1
ATOM 878 C C . LEU A 1 123 ? 1.592 -8.030 -0.778 1.00 98.56 123 LEU A C 1
ATOM 880 O O . LEU A 1 123 ? 2.715 -7.609 -0.475 1.00 98.56 123 LEU A O 1
ATOM 884 N N . HIS A 1 124 ? 0.609 -8.173 0.116 1.00 98.62 124 HIS A N 1
ATOM 885 C CA . HIS A 1 124 ? 0.800 -7.990 1.554 1.00 98.62 124 HIS A CA 1
ATOM 886 C C . HIS A 1 124 ? 1.766 -9.040 2.129 1.00 98.62 124 HIS A C 1
ATOM 888 O O . HIS A 1 124 ? 2.754 -8.678 2.777 1.00 98.62 124 HIS A O 1
ATOM 894 N N . ASP A 1 125 ? 1.558 -10.316 1.814 1.00 97.94 125 ASP A N 1
ATOM 895 C CA . ASP A 1 125 ? 2.430 -11.407 2.256 1.00 97.94 125 ASP A CA 1
ATOM 896 C C . ASP A 1 125 ? 3.866 -11.216 1.749 1.00 97.94 125 ASP A C 1
ATOM 898 O O . ASP A 1 125 ? 4.832 -11.330 2.518 1.00 97.94 125 ASP A O 1
ATOM 902 N N . LEU A 1 126 ? 4.021 -10.835 0.475 1.00 96.19 126 LEU A N 1
ATOM 903 C CA . LEU A 1 126 ? 5.315 -10.515 -0.123 1.00 96.19 126 LEU A CA 1
ATOM 904 C C . LEU A 1 126 ? 6.021 -9.392 0.635 1.00 96.19 126 LEU A C 1
ATOM 906 O O . LEU A 1 126 ? 7.201 -9.541 0.959 1.00 96.19 126 LEU A O 1
ATOM 910 N N . VAL A 1 127 ? 5.341 -8.278 0.941 1.00 97.56 127 VAL A N 1
ATOM 911 C CA . VAL A 1 127 ? 5.994 -7.153 1.628 1.00 97.56 127 VAL A CA 1
ATOM 912 C C . VAL A 1 127 ? 6.364 -7.498 3.065 1.00 97.56 127 VAL A C 1
ATOM 914 O O . VAL A 1 127 ? 7.478 -7.185 3.476 1.00 97.56 127 VAL A O 1
ATOM 917 N N . VAL A 1 128 ? 5.516 -8.204 3.816 1.00 96.81 128 VAL A N 1
ATOM 918 C CA . VAL A 1 128 ? 5.840 -8.627 5.191 1.00 96.81 128 VAL A CA 1
ATOM 919 C C . VAL A 1 128 ? 7.034 -9.589 5.205 1.00 96.81 128 VAL A C 1
ATOM 921 O O . VAL A 1 128 ? 7.902 -9.492 6.081 1.00 96.81 128 VAL A O 1
ATOM 924 N N . ALA A 1 129 ? 7.154 -10.459 4.197 1.00 95.62 129 ALA A N 1
ATOM 925 C CA . ALA A 1 129 ? 8.291 -11.365 4.037 1.00 95.62 129 ALA A CA 1
ATOM 926 C C . ALA A 1 129 ? 9.627 -10.649 3.744 1.00 95.62 129 ALA A C 1
ATOM 928 O O . ALA A 1 129 ? 10.694 -11.243 3.937 1.00 95.62 129 ALA A O 1
ATOM 929 N N . MET A 1 130 ? 9.612 -9.369 3.346 1.00 95.62 130 MET A N 1
ATOM 930 C CA . MET A 1 130 ? 10.834 -8.590 3.095 1.00 95.62 130 MET A CA 1
ATOM 931 C C . MET A 1 130 ? 11.615 -8.249 4.369 1.00 95.62 130 MET A C 1
ATOM 933 O O . MET A 1 130 ? 12.777 -7.851 4.277 1.00 95.62 130 MET A O 1
ATOM 937 N N . GLY A 1 131 ? 11.036 -8.452 5.554 1.00 94.69 131 GLY A N 1
ATOM 938 C CA . GLY A 1 131 ? 11.745 -8.387 6.830 1.00 94.69 131 GLY A CA 1
ATOM 939 C C . GLY A 1 131 ? 11.875 -6.979 7.411 1.00 94.69 131 GLY A C 1
ATOM 940 O O . GLY A 1 131 ? 11.067 -6.094 7.152 1.00 94.69 131 GLY A O 1
ATOM 941 N N . GLU A 1 132 ? 12.886 -6.767 8.258 1.00 93.94 132 GLU A N 1
ATOM 942 C CA . GLU A 1 132 ? 12.888 -5.621 9.184 1.00 93.94 132 GLU A CA 1
ATOM 943 C C . GLU A 1 132 ? 12.979 -4.241 8.513 1.00 93.94 132 GLU A C 1
ATOM 945 O O . GLU A 1 132 ? 12.541 -3.254 9.094 1.00 93.94 132 GLU A O 1
ATOM 950 N N . GLY A 1 133 ? 13.488 -4.161 7.279 1.00 93.62 133 GLY A N 1
ATOM 951 C CA . GLY A 1 133 ? 13.562 -2.896 6.537 1.00 93.62 133 GLY A CA 1
ATOM 952 C C . GLY A 1 133 ? 12.196 -2.296 6.181 1.00 93.62 133 GLY A C 1
ATOM 953 O O . GLY A 1 133 ? 12.119 -1.119 5.839 1.00 93.62 133 GLY A O 1
ATOM 954 N N . VAL A 1 134 ? 11.125 -3.091 6.253 1.00 97.56 134 VAL A N 1
ATOM 955 C CA . VAL A 1 134 ? 9.747 -2.650 5.993 1.00 97.56 134 VAL A CA 1
ATOM 956 C C . VAL A 1 134 ? 9.284 -1.639 7.039 1.00 97.56 134 VAL A C 1
ATOM 958 O O . VAL A 1 134 ? 8.574 -0.693 6.708 1.00 97.56 134 VAL A O 1
ATOM 961 N N . TRP A 1 135 ? 9.708 -1.804 8.291 1.00 97.69 135 TRP A N 1
ATOM 962 C CA . TRP A 1 135 ? 9.159 -1.106 9.456 1.00 97.69 135 TRP A CA 1
ATOM 963 C C . TRP A 1 135 ? 9.815 0.262 9.664 1.00 97.69 135 TRP A C 1
ATOM 965 O O . TRP A 1 135 ? 10.468 0.529 10.670 1.00 97.69 135 TRP A O 1
ATOM 975 N N . GLU A 1 136 ? 9.633 1.137 8.679 1.00 96.81 136 GLU A N 1
ATOM 976 C CA . GLU A 1 136 ? 10.120 2.515 8.662 1.00 96.81 136 GLU A CA 1
ATOM 977 C C . GLU A 1 136 ? 8.971 3.468 8.293 1.00 96.81 136 GLU A C 1
ATOM 979 O O . GLU A 1 136 ? 8.112 3.093 7.492 1.00 96.81 136 GLU A O 1
ATOM 984 N N . PRO A 1 137 ? 8.966 4.727 8.776 1.00 96.94 137 PRO A N 1
ATOM 985 C CA . PRO A 1 137 ? 7.881 5.670 8.484 1.00 96.94 137 PRO A CA 1
ATOM 986 C C . PRO A 1 137 ? 7.618 5.904 6.995 1.00 96.94 137 PRO A C 1
ATOM 988 O O . PRO A 1 137 ? 6.480 6.110 6.588 1.00 96.94 137 PRO A O 1
ATOM 991 N N . ALA A 1 138 ? 8.660 5.826 6.161 1.00 95.69 138 ALA A N 1
ATOM 992 C CA . ALA A 1 138 ? 8.537 5.959 4.709 1.00 95.69 138 ALA A CA 1
ATOM 993 C C . ALA A 1 138 ? 7.647 4.877 4.066 1.00 95.69 138 ALA A C 1
ATOM 995 O O . ALA A 1 138 ? 7.156 5.071 2.958 1.00 95.69 138 ALA A O 1
ATOM 996 N N . ASN A 1 139 ? 7.401 3.768 4.768 1.00 97.50 139 ASN A N 1
ATOM 997 C CA . ASN A 1 139 ? 6.584 2.650 4.311 1.00 97.50 139 ASN A CA 1
ATOM 998 C C . ASN A 1 139 ? 5.205 2.613 4.985 1.00 97.50 139 ASN A C 1
ATOM 1000 O O . ASN A 1 139 ? 4.576 1.559 5.005 1.00 97.50 139 ASN A O 1
ATOM 1004 N N . ALA A 1 140 ? 4.707 3.742 5.507 1.00 97.81 140 ALA A N 1
ATOM 1005 C CA . ALA A 1 140 ? 3.405 3.842 6.182 1.00 97.81 140 ALA A CA 1
ATOM 1006 C C . ALA A 1 140 ? 2.238 3.197 5.403 1.00 97.81 140 ALA A C 1
ATOM 1008 O O . ALA A 1 140 ? 1.310 2.654 6.000 1.00 97.81 140 ALA A O 1
ATOM 1009 N N . LEU A 1 141 ? 2.311 3.201 4.067 1.00 98.31 141 LEU A N 1
ATOM 1010 C CA . LEU A 1 141 ? 1.311 2.591 3.189 1.00 98.31 141 LEU A CA 1
ATOM 1011 C C . LEU A 1 141 ? 1.208 1.060 3.333 1.00 98.31 141 LEU A C 1
ATOM 1013 O O . LEU A 1 141 ? 0.174 0.500 2.992 1.00 98.31 141 LEU A O 1
ATOM 1017 N N . VAL A 1 142 ? 2.221 0.375 3.880 1.00 98.62 142 VAL A N 1
ATOM 1018 C CA . VAL A 1 142 ? 2.137 -1.058 4.230 1.00 98.62 142 VAL A CA 1
ATOM 1019 C C . VAL A 1 142 ? 1.131 -1.286 5.354 1.00 98.62 142 VAL A C 1
ATOM 1021 O O . VAL A 1 142 ? 0.309 -2.194 5.268 1.00 98.62 142 VAL A O 1
ATOM 1024 N N . GLY A 1 143 ? 1.156 -0.431 6.380 1.00 98.62 143 GLY A N 1
ATOM 1025 C CA . GLY A 1 143 ? 0.162 -0.474 7.451 1.00 98.62 143 GLY A CA 1
ATOM 1026 C C . GLY A 1 143 ? -1.239 -0.159 6.935 1.00 98.62 143 GLY A C 1
ATOM 1027 O O . GLY A 1 143 ? -2.190 -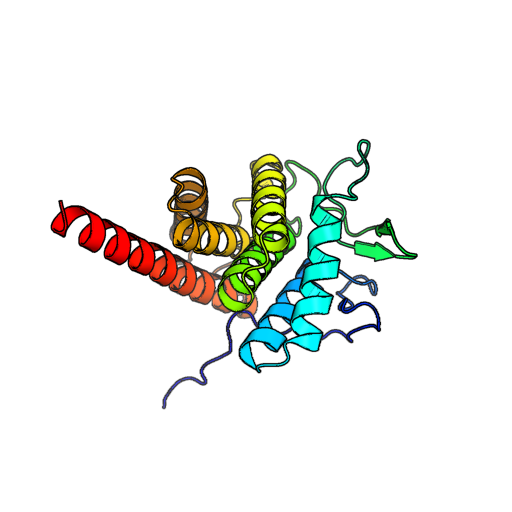0.844 7.293 1.00 98.62 143 GLY A O 1
ATOM 1028 N N . TRP A 1 144 ? -1.356 0.825 6.039 1.00 98.62 144 TRP A N 1
ATOM 1029 C CA . TRP A 1 144 ? -2.629 1.174 5.407 1.00 98.62 144 TRP A CA 1
ATOM 1030 C C . TRP A 1 144 ? -3.223 0.020 4.587 1.00 98.62 144 TRP A C 1
ATOM 1032 O O . TRP A 1 144 ? -4.396 -0.297 4.762 1.00 98.62 144 TRP A O 1
ATOM 1042 N N . GLY A 1 145 ? -2.415 -0.663 3.767 1.00 98.62 145 GLY A N 1
ATOM 1043 C CA . GLY A 1 145 ? -2.850 -1.870 3.057 1.00 98.62 145 GLY A CA 1
ATOM 1044 C C . GLY A 1 145 ? -3.302 -2.982 4.006 1.00 98.62 145 GLY A C 1
ATOM 1045 O O . GLY A 1 145 ? -4.350 -3.582 3.785 1.00 98.62 145 GLY A O 1
ATOM 1046 N N . GLY A 1 146 ? -2.570 -3.202 5.104 1.00 98.75 146 GLY A N 1
ATOM 1047 C CA . GLY A 1 146 ? -2.989 -4.127 6.161 1.00 98.75 146 GLY A CA 1
ATOM 1048 C C . GLY A 1 146 ? -4.323 -3.736 6.806 1.00 98.75 146 GLY A C 1
ATOM 1049 O O . GLY A 1 146 ? -5.180 -4.586 7.007 1.00 98.75 146 GLY A O 1
ATOM 1050 N N . ALA A 1 147 ? -4.554 -2.454 7.083 1.00 98.75 147 ALA A N 1
ATOM 1051 C CA . ALA A 1 147 ? -5.797 -2.013 7.711 1.00 98.75 147 ALA A CA 1
ATOM 1052 C C . ALA A 1 147 ? -7.030 -2.241 6.817 1.00 98.75 147 ALA A C 1
ATOM 1054 O O . ALA A 1 147 ? -8.034 -2.747 7.310 1.00 98.75 147 ALA A O 1
ATOM 1055 N N . LEU A 1 148 ? -6.941 -1.960 5.510 1.00 98.56 148 LEU A N 1
ATOM 1056 C CA . LEU A 1 148 ? -8.044 -2.230 4.572 1.00 98.56 148 LEU A CA 1
ATOM 1057 C C . LEU A 1 148 ? -8.289 -3.732 4.375 1.00 98.56 148 LEU A C 1
ATOM 1059 O O . LEU A 1 148 ? -9.431 -4.178 4.301 1.00 98.56 148 LEU A O 1
ATOM 1063 N N . LEU A 1 149 ? -7.227 -4.542 4.334 1.00 98.75 149 LEU A N 1
ATOM 1064 C CA . LEU A 1 149 ? -7.381 -5.997 4.295 1.00 98.75 149 LEU A CA 1
ATOM 1065 C C . LEU A 1 149 ? -8.057 -6.525 5.566 1.00 98.75 149 LEU A C 1
ATOM 1067 O O . LEU A 1 149 ? -8.922 -7.397 5.475 1.00 98.75 149 LEU A O 1
ATOM 1071 N N . TYR A 1 150 ? -7.718 -5.986 6.741 1.00 98.62 150 TYR A N 1
ATOM 1072 C CA . TYR A 1 150 ? -8.402 -6.322 7.991 1.00 98.62 150 TYR A CA 1
ATOM 1073 C C . TYR A 1 150 ? -9.873 -5.889 7.983 1.00 98.62 150 TYR A C 1
ATOM 1075 O O . TYR A 1 150 ? -10.728 -6.671 8.390 1.00 98.62 150 TYR A O 1
ATOM 1083 N N . GLU A 1 151 ? -10.184 -4.696 7.477 1.00 98.12 151 GLU A N 1
ATOM 1084 C CA . GLU A 1 151 ? -11.562 -4.211 7.344 1.00 98.12 151 GLU A CA 1
ATOM 1085 C C . GLU A 1 151 ? -12.450 -5.211 6.589 1.00 98.12 151 GLU A C 1
ATOM 1087 O O . GLU A 1 151 ? -13.511 -5.621 7.073 1.00 98.12 151 GLU A O 1
ATOM 1092 N N . ILE A 1 152 ? -11.957 -5.686 5.446 1.00 97.50 152 ILE A N 1
ATOM 1093 C CA . ILE A 1 152 ? -12.680 -6.605 4.563 1.00 97.50 152 ILE A CA 1
ATOM 1094 C C . ILE A 1 152 ? -12.753 -8.018 5.156 1.00 97.50 152 ILE A C 1
ATOM 1096 O O . ILE A 1 152 ? -13.817 -8.643 5.182 1.00 97.50 152 ILE A O 1
ATOM 1100 N N . THR A 1 153 ? -11.619 -8.554 5.610 1.00 96.62 153 THR A N 1
ATOM 1101 C CA . THR A 1 153 ? -11.486 -9.987 5.933 1.00 96.62 153 THR A CA 1
ATOM 1102 C C . THR A 1 153 ? -11.711 -10.298 7.413 1.00 96.62 153 THR A C 1
ATOM 1104 O O . THR A 1 153 ? -12.230 -11.363 7.752 1.00 96.62 153 THR A O 1
ATOM 1107 N N . GLY A 1 154 ? -11.355 -9.371 8.303 1.00 96.69 154 GLY A N 1
ATOM 1108 C CA . GLY A 1 154 ? -11.270 -9.585 9.745 1.00 96.69 154 GLY A CA 1
ATOM 1109 C C . GLY A 1 154 ? -10.099 -10.456 10.197 1.00 96.69 154 GLY A C 1
ATOM 1110 O O . GLY A 1 154 ? -10.124 -10.943 11.323 1.00 96.69 154 GLY A O 1
ATOM 1111 N N . GLU A 1 155 ? -9.097 -10.718 9.352 1.00 97.69 155 GLU A N 1
ATOM 1112 C CA . GLU A 1 155 ? -7.975 -11.574 9.748 1.00 97.69 155 GLU A CA 1
ATOM 1113 C C . GLU A 1 155 ? -6.936 -10.825 10.601 1.00 97.69 155 GLU A C 1
ATOM 1115 O O . GLU A 1 155 ? -6.338 -9.837 10.169 1.00 97.69 155 GLU A O 1
ATOM 1120 N N . ASP A 1 156 ? -6.652 -11.357 11.796 1.00 97.69 156 ASP A N 1
ATOM 1121 C CA . ASP A 1 156 ? -5.726 -10.772 12.783 1.00 97.69 156 ASP A CA 1
ATOM 1122 C C . ASP A 1 156 ? -4.315 -10.495 12.234 1.00 97.69 156 ASP A C 1
ATOM 1124 O O . ASP A 1 156 ? -3.609 -9.619 12.732 1.00 97.69 156 AS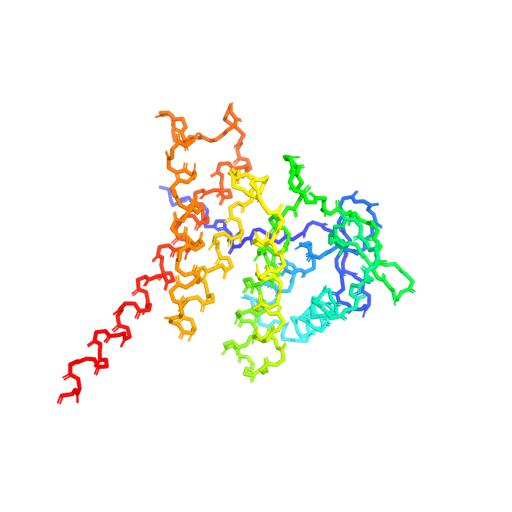P A O 1
ATOM 1128 N N . ALA A 1 157 ? -3.871 -11.235 11.214 1.00 98.00 157 ALA A N 1
ATOM 1129 C CA . ALA A 1 157 ? -2.562 -11.025 10.595 1.00 98.00 157 ALA A CA 1
ATOM 1130 C C . ALA A 1 157 ? -2.452 -9.643 9.921 1.00 98.00 157 ALA A C 1
ATOM 1132 O O . ALA A 1 157 ? -1.406 -8.983 9.995 1.00 98.00 157 ALA A O 1
ATOM 1133 N N . PHE A 1 158 ? -3.540 -9.174 9.307 1.00 98.69 158 PHE A N 1
ATOM 1134 C CA . PHE A 1 158 ? -3.596 -7.855 8.687 1.00 98.69 158 PHE A CA 1
ATOM 1135 C C . PHE A 1 158 ? -3.691 -6.750 9.743 1.00 98.69 158 PHE A C 1
ATOM 1137 O O . PHE A 1 158 ? -2.954 -5.764 9.652 1.00 98.69 158 PHE A O 1
ATOM 1144 N N . LEU A 1 159 ? -4.479 -6.966 10.807 1.00 98.56 159 LEU A N 1
ATOM 1145 C CA . LEU A 1 159 ? -4.521 -6.067 11.966 1.00 98.56 159 LEU A CA 1
ATOM 1146 C C . LEU A 1 159 ? -3.130 -5.905 12.590 1.00 98.56 159 LEU A C 1
ATOM 1148 O O . LEU A 1 159 ? -2.667 -4.784 12.778 1.00 98.56 159 LEU A O 1
ATOM 1152 N N . ALA A 1 160 ? -2.409 -7.007 12.813 1.00 98.50 160 ALA A N 1
ATOM 1153 C CA . ALA A 1 160 ? -1.060 -6.975 13.373 1.00 98.50 160 ALA A CA 1
ATOM 1154 C C . ALA A 1 160 ? -0.070 -6.175 12.505 1.00 98.50 160 ALA A C 1
ATOM 1156 O O . ALA A 1 160 ? 0.869 -5.567 13.023 1.00 98.50 160 ALA A O 1
ATOM 1157 N N . THR A 1 161 ? -0.269 -6.148 11.183 1.00 98.69 161 THR A N 1
ATOM 1158 C CA . THR A 1 161 ? 0.529 -5.314 10.268 1.00 98.69 161 THR A CA 1
ATOM 1159 C C . THR A 1 161 ? 0.216 -3.831 10.466 1.00 98.69 161 THR A C 1
ATOM 1161 O O . THR A 1 161 ? 1.142 -3.022 10.579 1.00 98.69 161 THR A O 1
ATOM 1164 N N . ALA A 1 162 ? -1.071 -3.476 10.531 1.00 98.75 162 ALA A N 1
ATOM 1165 C CA . ALA A 1 162 ? -1.519 -2.107 10.768 1.00 98.75 162 ALA A CA 1
ATOM 1166 C C . ALA A 1 162 ? -1.037 -1.587 12.133 1.00 98.75 162 ALA A C 1
ATOM 1168 O O . ALA A 1 162 ? -0.425 -0.521 12.197 1.00 98.75 162 ALA A O 1
ATOM 1169 N N . GLU A 1 163 ? -1.212 -2.370 13.200 1.00 98.62 163 GLU A N 1
ATOM 1170 C CA . GLU A 1 163 ? -0.750 -2.041 14.555 1.00 98.62 163 GLU A CA 1
ATOM 1171 C C . GLU A 1 163 ? 0.767 -1.857 14.604 1.00 98.62 163 GLU A C 1
ATOM 1173 O O . GLU A 1 163 ? 1.251 -0.840 15.097 1.00 98.62 163 GLU A O 1
ATOM 1178 N N . ARG A 1 164 ? 1.534 -2.783 14.013 1.00 98.62 164 ARG A N 1
ATOM 1179 C CA . ARG A 1 164 ? 2.997 -2.674 13.991 1.00 98.62 164 ARG A CA 1
ATOM 1180 C C . ARG A 1 164 ? 3.467 -1.412 13.272 1.00 98.62 164 ARG A C 1
ATOM 1182 O O . ARG A 1 164 ? 4.412 -0.770 13.726 1.00 98.62 164 ARG A O 1
ATOM 1189 N N . MET A 1 165 ? 2.844 -1.046 12.152 1.00 98.75 165 MET A N 1
ATOM 1190 C CA . MET A 1 165 ? 3.186 0.200 11.462 1.00 98.75 165 MET A CA 1
ATOM 1191 C C . MET A 1 165 ? 2.739 1.430 12.263 1.00 98.75 165 MET A C 1
ATOM 1193 O O . MET A 1 165 ? 3.480 2.408 12.329 1.00 98.75 165 MET A O 1
ATOM 1197 N N . ALA A 1 166 ? 1.573 1.393 12.911 1.00 98.62 166 ALA A N 1
ATOM 1198 C CA . ALA A 1 166 ? 1.122 2.471 13.787 1.00 98.62 166 ALA A CA 1
ATOM 1199 C C . ALA A 1 166 ? 2.093 2.698 14.960 1.00 98.62 166 ALA A C 1
ATOM 1201 O O . ALA A 1 166 ? 2.443 3.848 15.233 1.00 98.62 166 ALA A O 1
ATOM 1202 N N . ASP A 1 167 ? 2.605 1.627 15.573 1.00 98.62 167 ASP A N 1
ATOM 1203 C CA . ASP A 1 167 ? 3.646 1.686 16.604 1.00 98.62 167 ASP A CA 1
ATOM 1204 C C . ASP A 1 167 ? 4.928 2.330 16.061 1.00 98.62 167 ASP A C 1
ATOM 1206 O O . ASP A 1 167 ? 5.433 3.284 16.652 1.00 98.62 167 ASP A O 1
ATOM 1210 N N . VAL A 1 168 ? 5.414 1.899 14.888 1.00 98.25 168 VAL A N 1
ATOM 1211 C CA . VAL A 1 168 ? 6.579 2.518 14.224 1.00 98.25 168 VAL A CA 1
ATOM 1212 C C . VAL A 1 168 ? 6.366 4.018 14.040 1.00 98.25 168 VAL A C 1
ATOM 1214 O O . VAL A 1 168 ? 7.253 4.818 14.346 1.00 98.25 168 VAL A O 1
ATOM 1217 N N . LEU A 1 169 ? 5.199 4.425 13.541 1.00 98.31 169 LEU A N 1
ATOM 1218 C CA . LEU A 1 169 ? 4.890 5.830 13.307 1.00 98.31 169 LEU A CA 1
ATOM 1219 C C . LEU A 1 169 ? 4.825 6.615 14.620 1.00 98.31 169 LEU A C 1
ATOM 1221 O O . LEU A 1 169 ? 5.425 7.687 14.699 1.00 98.31 169 LEU A O 1
ATOM 1225 N N . ALA A 1 170 ? 4.174 6.084 15.654 1.00 97.81 170 ALA A N 1
ATOM 1226 C CA . ALA A 1 170 ? 4.063 6.729 16.959 1.00 97.81 170 ALA A CA 1
ATOM 1227 C C . ALA A 1 170 ? 5.421 6.859 17.672 1.00 97.81 170 ALA A C 1
ATOM 1229 O O . ALA A 1 170 ? 5.736 7.918 18.215 1.00 97.81 170 ALA A O 1
ATOM 1230 N N . GLU A 1 171 ? 6.251 5.815 17.642 1.00 97.25 171 GLU A N 1
ATOM 1231 C CA . GLU A 1 171 ? 7.556 5.784 18.312 1.00 97.25 171 GLU A CA 1
ATOM 1232 C C . GLU A 1 171 ? 8.601 6.680 17.637 1.00 97.25 171 GLU A C 1
ATOM 1234 O O . GLU A 1 171 ? 9.509 7.194 18.297 1.00 97.25 171 GLU A O 1
ATOM 1239 N N . THR A 1 172 ? 8.486 6.883 16.323 1.00 96.56 172 THR A N 1
ATOM 1240 C CA . THR A 1 172 ? 9.444 7.677 15.536 1.00 96.56 172 THR A CA 1
ATOM 1241 C C . THR A 1 172 ? 9.003 9.120 15.296 1.00 96.56 172 THR A C 1
ATOM 1243 O O . THR A 1 172 ? 9.793 9.919 14.780 1.00 96.56 172 THR A O 1
ATOM 1246 N N . GLN A 1 173 ? 7.775 9.486 15.678 1.00 97.56 173 GLN A N 1
ATOM 1247 C CA . GLN A 1 173 ? 7.289 10.856 15.563 1.00 97.56 173 GLN A CA 1
ATOM 1248 C C . GLN A 1 173 ? 8.077 11.782 16.501 1.00 97.56 173 GLN A C 1
ATOM 1250 O O . GLN A 1 173 ? 8.180 11.561 17.710 1.00 97.56 173 GLN A O 1
ATOM 1255 N N . ALA A 1 174 ? 8.622 12.872 15.961 1.00 96.88 174 ALA A N 1
ATOM 1256 C CA . ALA A 1 174 ? 9.268 13.890 16.779 1.00 96.88 174 ALA A CA 1
ATOM 1257 C C . ALA A 1 174 ? 8.232 14.628 17.656 1.00 96.88 174 ALA A C 1
ATOM 1259 O O . ALA A 1 174 ? 7.072 14.745 17.262 1.00 96.88 174 ALA A O 1
ATOM 1260 N N . PRO A 1 175 ? 8.628 15.254 18.785 1.00 95.75 175 PRO A N 1
ATOM 1261 C CA . PRO A 1 175 ? 7.712 16.047 19.619 1.00 95.75 175 PRO A CA 1
ATOM 1262 C C . PRO A 1 175 ? 6.994 17.197 18.891 1.00 95.75 175 PRO A C 1
ATOM 1264 O O . PRO A 1 175 ? 5.999 17.718 19.387 1.00 95.75 175 PRO A O 1
ATOM 1267 N N . SER A 1 176 ? 7.507 17.620 17.732 1.00 94.44 176 SER A N 1
ATOM 1268 C CA . SER A 1 176 ? 6.864 18.577 16.824 1.00 94.44 176 SER A CA 1
ATOM 1269 C C . SER A 1 176 ? 5.670 18.001 16.052 1.00 94.44 176 SER A C 1
ATOM 1271 O O . SER A 1 176 ? 4.989 18.760 15.370 1.00 94.44 176 SER A O 1
ATOM 1273 N N . GLY A 1 177 ? 5.422 16.691 16.132 1.00 95.06 177 GLY A N 1
ATOM 1274 C CA . GLY A 1 177 ? 4.412 15.979 15.348 1.00 95.06 177 GLY A CA 1
ATOM 1275 C C . GLY A 1 177 ? 4.873 15.588 13.939 1.00 95.06 177 GLY A C 1
ATOM 1276 O O . GLY A 1 177 ? 4.048 15.227 13.107 1.00 95.06 177 GLY A O 1
ATOM 1277 N N . THR A 1 178 ? 6.172 15.687 13.649 1.00 96.56 178 THR A N 1
ATOM 1278 C CA . THR A 1 178 ? 6.744 15.484 12.308 1.00 96.56 178 THR A CA 1
ATOM 1279 C C . THR A 1 178 ? 7.639 14.249 12.252 1.00 96.56 178 THR A C 1
ATOM 1281 O O . THR A 1 178 ? 8.199 13.846 13.272 1.00 96.56 178 THR A O 1
ATOM 1284 N N . TRP A 1 179 ? 7.861 13.711 11.054 1.00 95.06 179 TRP A N 1
ATOM 1285 C CA . TRP A 1 179 ? 8.828 12.636 10.800 1.00 95.06 179 TRP A CA 1
ATOM 1286 C C . TRP A 1 179 ? 10.027 13.153 9.998 1.00 95.06 179 TRP A C 1
ATOM 1288 O O . TRP A 1 179 ? 9.942 14.202 9.364 1.00 95.06 179 TRP A O 1
ATOM 1298 N N . HIS A 1 180 ? 11.153 12.436 10.077 1.00 87.94 180 HIS A N 1
ATOM 1299 C CA . HIS A 1 180 ? 12.397 12.692 9.331 1.00 87.94 180 HIS A CA 1
ATOM 1300 C C . HIS A 1 180 ? 12.794 14.179 9.240 1.00 87.94 180 HIS A C 1
ATOM 1302 O O . HIS A 1 180 ? 12.656 14.814 8.199 1.00 87.94 180 HIS A O 1
ATOM 1308 N N . ASP A 1 181 ? 13.250 14.753 10.357 1.00 86.94 181 ASP A N 1
ATOM 1309 C CA . ASP A 1 181 ? 13.710 16.150 10.449 1.00 86.94 181 ASP A CA 1
ATOM 1310 C C . ASP A 1 181 ? 12.715 17.213 9.931 1.00 86.94 181 ASP A C 1
ATOM 1312 O O . ASP A 1 181 ? 13.104 18.336 9.604 1.00 86.94 181 ASP A O 1
ATOM 1316 N N . GLY A 1 182 ? 11.416 16.894 9.915 1.00 86.44 182 GLY A N 1
ATOM 1317 C CA . GLY A 1 182 ? 10.378 17.821 9.470 1.00 86.44 182 GLY A CA 1
ATOM 1318 C C . GLY A 1 182 ? 10.081 17.757 7.974 1.00 86.44 182 GLY A C 1
ATOM 1319 O O . GLY A 1 182 ? 9.562 18.734 7.440 1.00 86.44 182 GLY A O 1
ATOM 1320 N N . ASP A 1 183 ? 10.393 16.645 7.301 1.00 93.06 183 ASP A N 1
ATOM 1321 C CA . ASP A 1 183 ? 9.963 16.405 5.922 1.00 93.06 183 ASP A CA 1
ATOM 1322 C C . ASP A 1 183 ? 8.433 16.527 5.825 1.00 93.06 183 ASP A C 1
ATOM 1324 O O . ASP A 1 183 ? 7.680 15.744 6.414 1.00 93.06 183 ASP A O 1
ATOM 1328 N N . GLU A 1 184 ? 7.970 17.557 5.113 1.00 91.94 184 GLU A N 1
ATOM 1329 C CA . GLU A 1 184 ? 6.550 17.888 5.003 1.00 91.94 184 GLU A CA 1
ATOM 1330 C C . GLU A 1 184 ? 5.760 16.809 4.256 1.00 91.94 184 GLU A C 1
ATOM 1332 O O . GLU A 1 184 ? 4.622 16.524 4.632 1.00 91.94 184 GLU A O 1
ATOM 1337 N N . VAL A 1 185 ? 6.352 16.193 3.227 1.00 89.50 185 VAL A N 1
ATOM 1338 C CA . VAL A 1 185 ? 5.689 15.170 2.406 1.00 89.50 185 VAL A CA 1
ATOM 1339 C C . VAL A 1 185 ? 5.527 13.899 3.220 1.00 89.50 185 VAL A C 1
ATOM 1341 O O . VAL A 1 185 ? 4.420 13.370 3.321 1.00 89.50 185 VAL A O 1
ATOM 1344 N N . LEU A 1 186 ? 6.606 13.449 3.861 1.00 92.19 186 LEU A N 1
ATOM 1345 C CA . LEU A 1 186 ? 6.553 12.280 4.730 1.00 92.19 186 LEU A CA 1
ATOM 1346 C C . LEU A 1 186 ? 5.601 12.511 5.904 1.00 92.19 186 LEU A C 1
ATOM 1348 O O . LEU A 1 186 ? 4.814 11.635 6.241 1.00 92.19 186 LEU A O 1
ATOM 1352 N N . THR A 1 187 ? 5.632 13.697 6.512 1.00 95.25 187 THR A N 1
ATOM 1353 C CA . THR A 1 187 ? 4.750 14.010 7.641 1.00 95.25 187 THR A CA 1
ATOM 1354 C C . THR A 1 187 ? 3.278 13.941 7.244 1.00 95.25 187 THR A C 1
ATOM 1356 O O . THR A 1 187 ? 2.475 13.382 7.989 1.00 95.25 187 THR A O 1
ATOM 1359 N N . GLN A 1 188 ? 2.916 14.471 6.074 1.00 93.31 188 GLN A N 1
ATOM 1360 C CA . GLN A 1 188 ? 1.547 14.379 5.563 1.00 93.31 188 GLN A CA 1
ATOM 1361 C C . GLN A 1 188 ? 1.149 12.931 5.270 1.00 93.31 188 GLN A C 1
ATOM 1363 O O . GLN A 1 188 ? 0.060 12.520 5.666 1.00 93.31 188 GLN A O 1
ATOM 1368 N N . LEU A 1 189 ? 2.038 12.157 4.639 1.00 93.06 189 LEU A N 1
ATOM 1369 C CA . LEU A 1 189 ? 1.822 10.739 4.356 1.00 93.06 189 LEU A CA 1
ATOM 1370 C C . LEU A 1 189 ? 1.570 9.944 5.645 1.00 93.06 189 LEU A C 1
ATOM 1372 O O . LEU A 1 189 ? 0.548 9.275 5.752 1.00 93.06 189 LEU A O 1
ATOM 1376 N N . CYS A 1 190 ? 2.465 10.047 6.630 1.00 96.31 190 CYS A N 1
ATOM 1377 C CA . CYS A 1 190 ? 2.365 9.321 7.897 1.00 96.31 190 CYS A CA 1
ATOM 1378 C C . CYS A 1 190 ? 1.105 9.698 8.680 1.00 96.31 190 CYS A C 1
ATOM 1380 O O . CYS A 1 190 ? 0.410 8.822 9.188 1.00 96.31 190 CYS A O 1
ATOM 1382 N N . ALA A 1 191 ? 0.797 10.995 8.774 1.00 95.81 191 ALA A N 1
ATOM 1383 C CA . ALA A 1 191 ? -0.384 11.462 9.491 1.00 95.81 191 ALA A CA 1
ATOM 1384 C C . ALA A 1 191 ? -1.679 10.958 8.841 1.00 95.81 191 ALA A C 1
ATOM 1386 O O . ALA A 1 191 ? -2.582 10.511 9.543 1.00 95.81 191 ALA A O 1
ATOM 1387 N N . ALA A 1 192 ? -1.764 11.005 7.511 1.00 94.75 192 ALA A N 1
ATOM 1388 C CA . ALA A 1 192 ? -2.940 10.537 6.793 1.00 94.75 192 ALA A CA 1
ATOM 1389 C C . ALA A 1 192 ? -3.072 9.005 6.826 1.00 94.75 192 ALA A C 1
ATOM 1391 O O . ALA A 1 192 ? -4.172 8.506 7.041 1.00 94.75 192 ALA A O 1
ATOM 1392 N N . ALA A 1 193 ? -1.961 8.268 6.724 1.00 96.38 193 ALA A N 1
ATOM 1393 C CA . ALA A 1 193 ? -1.956 6.817 6.884 1.00 96.38 193 ALA A CA 1
ATOM 1394 C C . ALA A 1 193 ? -2.433 6.394 8.283 1.00 96.38 193 ALA A C 1
ATOM 1396 O O . ALA A 1 193 ? -3.228 5.470 8.387 1.00 96.38 193 ALA A O 1
ATOM 1397 N N . LEU A 1 194 ? -2.008 7.082 9.352 1.00 97.38 194 LEU A N 1
ATOM 1398 C CA . LEU A 1 194 ? -2.485 6.807 10.716 1.00 97.38 194 LEU A CA 1
ATOM 1399 C C . LEU A 1 194 ? -4.002 6.963 10.849 1.00 97.38 194 LEU A C 1
ATOM 1401 O O . LEU A 1 194 ? -4.642 6.110 11.454 1.00 97.38 194 LEU A O 1
ATOM 1405 N N . VAL A 1 195 ? -4.567 8.034 10.284 1.00 96.69 195 VAL A N 1
ATOM 1406 C CA . VAL A 1 195 ? -6.020 8.258 10.302 1.00 96.69 195 VAL A CA 1
ATOM 1407 C C . VAL A 1 195 ? -6.736 7.166 9.511 1.00 96.69 195 VAL A C 1
ATOM 1409 O O . VAL A 1 195 ? -7.629 6.527 10.049 1.00 96.69 195 VAL A O 1
ATOM 1412 N N . ALA A 1 196 ? -6.289 6.885 8.284 1.00 95.69 196 ALA A N 1
ATOM 1413 C CA . ALA A 1 196 ? -6.905 5.864 7.440 1.00 95.69 196 ALA A CA 1
ATOM 1414 C C . ALA A 1 196 ? -6.838 4.457 8.063 1.00 95.69 196 ALA A C 1
ATOM 1416 O O . ALA A 1 196 ? -7.793 3.695 7.959 1.00 95.69 196 ALA A O 1
ATOM 1417 N N . MET A 1 197 ? -5.731 4.112 8.731 1.00 98.12 197 MET A N 1
ATOM 1418 C CA . MET A 1 197 ? -5.615 2.845 9.459 1.00 98.12 197 MET A CA 1
ATOM 1419 C C . MET A 1 197 ? -6.591 2.769 10.636 1.00 98.12 197 MET A C 1
ATOM 1421 O O . MET A 1 197 ? -7.217 1.732 10.829 1.00 98.12 197 MET A O 1
ATOM 1425 N N . ALA A 1 198 ? -6.720 3.846 11.418 1.00 97.38 198 ALA A N 1
ATOM 1426 C CA . ALA A 1 198 ? -7.646 3.885 12.546 1.00 97.38 198 ALA A CA 1
ATOM 1427 C C . ALA A 1 198 ? -9.102 3.739 12.082 1.00 97.38 198 ALA A C 1
ATOM 1429 O O . ALA A 1 198 ? -9.818 2.897 12.618 1.00 97.38 198 ALA A O 1
ATOM 1430 N N . ASP A 1 199 ? -9.499 4.487 11.049 1.00 96.31 199 ASP A N 1
ATOM 1431 C CA . ASP A 1 199 ? -10.858 4.450 10.500 1.00 96.31 199 ASP A CA 1
ATOM 1432 C C . ASP A 1 199 ? -11.235 3.033 10.015 1.00 96.31 199 ASP A C 1
ATOM 1434 O O . ASP A 1 199 ? -12.304 2.529 10.357 1.00 96.31 199 ASP A O 1
ATOM 1438 N N . ALA A 1 200 ? -10.339 2.357 9.284 1.00 96.25 200 ALA A N 1
ATOM 1439 C CA . ALA A 1 200 ? -10.565 1.000 8.771 1.00 96.25 200 ALA A CA 1
ATOM 1440 C C . ALA A 1 200 ? -10.679 -0.056 9.891 1.00 96.25 200 ALA A C 1
ATOM 1442 O O . ALA A 1 200 ? -11.549 -0.930 9.865 1.00 96.25 200 ALA A O 1
ATOM 1443 N N . VAL A 1 201 ? -9.828 0.037 10.921 1.00 95.94 201 VAL A N 1
ATOM 1444 C CA . VAL A 1 201 ? -9.891 -0.864 12.085 1.00 95.94 201 VAL A CA 1
ATOM 1445 C C . VAL A 1 201 ? -11.175 -0.635 12.888 1.00 95.94 201 VAL A C 1
ATOM 1447 O O . VAL A 1 201 ? -11.825 -1.601 13.288 1.00 95.94 201 VAL A O 1
ATOM 1450 N N . GLU A 1 202 ? -11.574 0.621 13.107 1.00 94.75 202 GLU A N 1
ATOM 1451 C CA . GLU A 1 202 ? -12.820 0.956 13.807 1.00 94.75 202 GLU A CA 1
ATOM 1452 C C . GLU A 1 202 ? -14.050 0.437 13.050 1.00 94.75 202 GLU A C 1
ATOM 1454 O O . GLU A 1 202 ? -14.914 -0.194 13.664 1.00 94.75 202 GLU A O 1
ATOM 1459 N N . ALA A 1 203 ? -14.091 0.604 11.723 1.00 93.31 203 ALA A N 1
ATOM 1460 C CA . ALA A 1 203 ? -15.170 0.090 10.879 1.00 93.31 203 ALA A CA 1
ATOM 1461 C C . ALA A 1 203 ? -15.358 -1.428 11.041 1.00 93.31 203 ALA A C 1
ATOM 1463 O O . ALA A 1 203 ? -16.488 -1.911 11.165 1.00 93.31 203 ALA A O 1
ATOM 1464 N N . ARG A 1 204 ? -14.261 -2.193 11.127 1.00 93.06 204 ARG A N 1
ATOM 1465 C CA . ARG A 1 204 ? -14.335 -3.642 11.361 1.00 93.06 204 ARG A CA 1
ATOM 1466 C C . ARG A 1 204 ? -14.888 -3.994 12.734 1.00 93.06 204 ARG A C 1
ATOM 1468 O O . ARG A 1 204 ? -15.736 -4.879 12.850 1.00 93.06 204 ARG A O 1
ATOM 1475 N N . VAL A 1 205 ? -14.414 -3.310 13.772 1.00 86.62 205 VAL A N 1
ATOM 1476 C CA . VAL A 1 205 ? -14.844 -3.556 15.153 1.00 86.62 205 VAL A CA 1
ATOM 1477 C C . VAL A 1 205 ? -16.349 -3.321 15.304 1.00 86.62 205 VAL A C 1
ATOM 1479 O O . VAL A 1 205 ? -17.017 -4.081 16.006 1.00 86.62 205 VAL A O 1
ATOM 1482 N N . GLU A 1 206 ? -16.905 -2.316 14.625 1.00 89.38 206 GLU A N 1
ATOM 1483 C CA . GLU A 1 206 ? -18.354 -2.082 14.601 1.00 89.38 206 GLU A CA 1
ATOM 1484 C C . GLU A 1 206 ? -19.116 -3.259 13.972 1.00 89.38 206 GLU A C 1
ATOM 1486 O O . GLU A 1 206 ? -20.110 -3.721 14.540 1.00 89.38 206 GLU A O 1
ATOM 1491 N N . VAL A 1 207 ? -18.629 -3.798 12.848 1.00 86.81 207 VAL A N 1
ATOM 1492 C CA . VAL A 1 207 ? -19.219 -4.984 12.200 1.00 86.81 207 VAL A CA 1
ATOM 1493 C C . VAL A 1 207 ? -19.180 -6.198 13.130 1.00 86.81 207 VAL A C 1
ATOM 1495 O O . VAL A 1 207 ? -20.181 -6.900 13.274 1.00 86.81 207 VAL A O 1
ATOM 1498 N N . GLU A 1 208 ? -18.055 -6.443 13.797 1.00 86.50 208 GLU A N 1
ATOM 1499 C CA . GLU A 1 208 ? -17.905 -7.575 14.718 1.00 86.50 208 GLU A CA 1
ATOM 1500 C C . GLU A 1 208 ? -18.821 -7.462 15.941 1.00 86.50 208 GLU A C 1
ATOM 1502 O O . GLU A 1 208 ? -19.412 -8.458 16.360 1.00 86.50 208 GLU A O 1
ATOM 1507 N N . GLN A 1 209 ? -19.001 -6.252 16.479 1.00 87.38 209 GLN A N 1
ATOM 1508 C CA . GLN A 1 209 ? -19.949 -5.998 17.566 1.00 87.38 209 GLN A CA 1
ATOM 1509 C C . GLN A 1 209 ? -21.394 -6.254 17.133 1.00 87.38 209 GLN A C 1
ATOM 1511 O O . GLN A 1 209 ? -22.138 -6.906 17.863 1.00 87.38 209 GLN A O 1
ATOM 1516 N N . MET A 1 210 ? -21.782 -5.806 15.935 1.00 87.44 210 MET A N 1
ATOM 1517 C CA . MET A 1 210 ? -23.119 -6.070 15.397 1.00 87.44 210 MET A CA 1
ATOM 1518 C C . MET A 1 210 ? -23.392 -7.569 15.242 1.00 87.44 210 MET A C 1
ATOM 1520 O O . MET A 1 210 ? -24.475 -8.029 15.591 1.00 87.44 210 MET A O 1
ATOM 1524 N N . LEU A 1 211 ? -22.413 -8.337 14.755 1.00 85.56 211 LEU A N 1
ATOM 1525 C CA . LEU A 1 211 ? -22.550 -9.789 14.613 1.00 85.56 211 LEU A CA 1
ATOM 1526 C C . LEU A 1 211 ? -22.662 -10.496 15.970 1.00 85.56 211 LEU A C 1
ATOM 1528 O O . LEU A 1 211 ? -23.417 -11.457 16.083 1.00 85.56 211 LEU A O 1
ATOM 1532 N N . ALA A 1 212 ? -21.945 -10.022 16.992 1.00 86.38 212 ALA A N 1
ATOM 1533 C CA . ALA A 1 212 ? -22.005 -10.583 18.341 1.00 86.38 212 ALA A CA 1
ATOM 1534 C C . ALA A 1 212 ? -23.322 -10.266 19.075 1.00 86.38 212 ALA A C 1
ATOM 1536 O O . ALA A 1 212 ? -23.765 -11.061 19.901 1.00 86.38 212 ALA A O 1
ATOM 1537 N N . ASP A 1 213 ? -23.944 -9.121 18.784 1.00 86.00 213 ASP A N 1
ATOM 1538 C CA . ASP A 1 213 ? -25.228 -8.716 19.372 1.00 86.00 213 ASP A CA 1
ATOM 1539 C C . ASP A 1 213 ? -26.439 -9.445 18.743 1.00 86.00 213 ASP A C 1
ATOM 1541 O O . ASP A 1 213 ? -27.518 -9.475 19.345 1.00 86.00 213 ASP A O 1
ATOM 1545 N N . ASP A 1 214 ? -26.267 -10.043 17.557 1.00 74.75 214 ASP A N 1
ATOM 1546 C CA . ASP A 1 214 ? -27.289 -10.813 16.830 1.00 74.75 214 ASP A CA 1
ATOM 1547 C C . ASP A 1 214 ? -27.328 -12.322 17.205 1.00 74.75 214 ASP A C 1
ATOM 1549 O O . ASP A 1 214 ? -28.231 -13.039 16.750 1.00 74.75 214 ASP A O 1
ATOM 1553 N N . GLU A 1 215 ? -26.398 -12.809 18.043 1.00 63.25 215 GLU A N 1
ATOM 1554 C CA . GLU A 1 215 ? -26.330 -14.195 18.574 1.00 63.25 215 GLU A CA 1
ATOM 1555 C C . GLU A 1 215 ? -27.059 -14.397 19.922 1.00 63.25 215 GLU A C 1
ATOM 1557 O O . GLU A 1 215 ? -27.739 -15.447 20.068 1.00 63.25 215 GLU A O 1
#

Foldseek 3Di:
DDDPPQDPPHQAPADQDPQLFGQDPVRFGFQLNSLSNLVVCVVVVVLVSNVSSLVVNLCQLPQADPPDQAGQGGDDPHHGDDDGAHAPDAPGVLLSLLSQLLSLLVNCVVPVDVSSNVSSVSSLVRSPRSPDNCQALSNLSSLLSLLSNCLVPVDVVSVVRVVSNLCSLVVQQDPVQAHDVRPPSSSVNSVVSNVSSVVSNVNNVVVVVVVVVVD

Secondary structure (DSSP, 8-state):
-PPP---SSPPP-SPB-TTS-BB-TTSSEEHHHHHHHHHHHHHHT-HHHHHHHHHHHHHHHH---TT-SEEEEEEETTEEEEEEEETT-TT--THHHHHHHHHHHHHHHHH--HHHHHHHHHHHHHHHHT-GGG-SGGGHHHHHHHHHHHHHH--HHHHHHHHHHHHHHHHH--TTS-SGGG-HHHHHHHHHHHHHHHHHHHHHHHHHHHHHHT-